Protein AF-A0A9D2YCW1-F1 (afdb_monomer)

Secondary structure (DSSP, 8-state):
------GGGGSS-----TT---------------SHHHHHHHHHHHHHHHHHHHHHHHHHHHHHHHHHHHHHHHHHHHHHHHHHH-SS--HHHHHHHHHHHHHHHHHHHTTHHHHHHHHHHHHHHHHHS---STHHHHHHHHHHHHHHHHHHHHHHHHHHHHHHHHHSS---GGGSSHHHHHHHHHHHHHHHHHHHHHHHHHHHHHHHHHHHHHHHHHHHHHHHHHHHHHHHHHHHS-TTSSSSS---------------------PPP----------------PPPHHHHHHHTT----------------------------PPP------

Foldseek 3Di:
DDDDDDPVPPPPDDDDDPPPPDDDDDDDDDDDDDDPVVVVVVVVVVVVVVVVVVVVVVVVVVVVLVVVLVVLVVQLVVLVVVCVPDPDVDPVSVVSNVVSVQVNCCSPVVNPVVVVVVVVVVVVVVVVPPDDDCVVVVVVVVVVVVVVVVVVVVVVVVVVVVVCVVVPPPDPPVPPDPVVVVVVVVVVVVVVVVVVVVVVVVVVVVVVVVVVVVVVVVVVVVVVVVVVVVVVCCVVVPPPPPPDDDDDDDDDDDDDDDDDDDDDDDDDDDDDDDDDDDDDDDDPDDDDPVVVCVVVVHDDDDPDPDDDDDDDDDDDDDDDDDDDDDDDDDDDDD

Mean predicted aligned error: 24.65 Å

InterPro domains:
  IPR052300 Adhesion and Centrosome-associated Protein [PTHR46507] (16-308)

Structure (mmCIF, N/CA/C/O backbone):
data_AF-A0A9D2YCW1-F1
#
_entry.id   AF-A0A9D2YCW1-F1
#
loop_
_atom_site.group_PDB
_atom_site.id
_atom_site.type_symbol
_atom_site.label_atom_id
_atom_site.label_alt_id
_atom_site.label_comp_id
_atom_site.label_asym_id
_atom_site.label_entity_id
_atom_site.label_seq_id
_atom_site.pdbx_PDB_ins_code
_atom_site.Cartn_x
_atom_site.Cartn_y
_atom_site.Cartn_z
_atom_site.occupancy
_atom_site.B_iso_or_equiv
_atom_site.auth_seq_id
_atom_site.auth_comp_id
_atom_site.auth_asym_id
_atom_site.auth_atom_id
_atom_site.pdbx_PDB_model_num
ATOM 1 N N . MET A 1 1 ? -23.673 32.165 1.938 1.00 40.03 1 MET A N 1
ATOM 2 C CA . MET A 1 1 ? -22.992 31.368 2.978 1.00 40.03 1 MET A CA 1
ATOM 3 C C . MET A 1 1 ? -22.337 30.199 2.281 1.00 40.03 1 MET A C 1
ATOM 5 O O . MET A 1 1 ? -23.025 29.311 1.798 1.00 40.03 1 MET A O 1
ATOM 9 N N . SER A 1 2 ? -21.029 30.303 2.094 1.00 36.25 2 SER A N 1
ATOM 10 C CA . SER A 1 2 ? -20.233 29.384 1.288 1.00 36.25 2 SER A CA 1
ATOM 11 C C . SER A 1 2 ? -19.734 28.270 2.199 1.00 36.25 2 SER A C 1
ATOM 13 O O . SER A 1 2 ? -18.905 28.524 3.067 1.00 36.25 2 SER A O 1
ATOM 15 N N . LEU A 1 3 ? -20.265 27.058 2.044 1.00 42.22 3 LEU A N 1
ATOM 16 C CA . LEU A 1 3 ? -19.761 25.889 2.757 1.00 42.22 3 LEU A CA 1
ATOM 17 C C . LEU A 1 3 ? -18.528 25.372 2.013 1.00 42.22 3 LEU A C 1
ATOM 19 O O . LEU A 1 3 ? -18.621 24.691 0.996 1.00 42.22 3 LEU A O 1
ATOM 23 N N . THR A 1 4 ? -17.362 25.768 2.507 1.00 44.47 4 THR A N 1
ATOM 24 C CA . THR A 1 4 ? -16.067 25.206 2.135 1.00 44.47 4 THR A CA 1
ATOM 25 C C . THR A 1 4 ? -15.977 23.772 2.644 1.00 44.47 4 THR A C 1
ATOM 27 O O . THR A 1 4 ? -15.892 23.542 3.849 1.00 44.47 4 THR A O 1
ATOM 30 N N . LEU A 1 5 ? -15.993 22.811 1.722 1.00 49.47 5 LEU A N 1
ATOM 31 C CA . LEU A 1 5 ? -15.617 21.425 1.991 1.00 49.47 5 LEU A CA 1
ATOM 32 C C . LEU A 1 5 ? -14.107 21.346 2.302 1.00 49.47 5 LEU A C 1
ATOM 34 O O . LEU A 1 5 ? -13.312 21.940 1.566 1.00 49.47 5 LEU A O 1
ATOM 38 N N . PRO A 1 6 ? -13.687 20.626 3.358 1.00 51.19 6 PRO A N 1
ATOM 39 C CA . PRO A 1 6 ? -12.277 20.393 3.643 1.00 51.19 6 PRO A CA 1
ATOM 40 C C . PRO A 1 6 ? -11.643 19.511 2.557 1.00 51.19 6 PRO A C 1
ATOM 42 O O . PRO A 1 6 ? -12.213 18.509 2.124 1.00 51.19 6 PRO A O 1
ATOM 45 N N . LYS A 1 7 ? -10.438 19.892 2.120 1.00 48.97 7 LYS A N 1
ATOM 46 C CA . LYS A 1 7 ? -9.665 19.266 1.028 1.00 48.97 7 LYS A CA 1
ATOM 47 C C . LYS A 1 7 ? -9.134 17.855 1.347 1.00 48.97 7 LYS A C 1
ATOM 49 O O . LYS A 1 7 ? -8.470 17.257 0.512 1.00 48.97 7 LYS A O 1
ATOM 54 N N . GLU A 1 8 ? -9.472 17.310 2.510 1.00 50.28 8 GLU A N 1
ATOM 55 C CA . GLU A 1 8 ? -9.027 16.000 3.002 1.00 50.28 8 GLU A CA 1
ATOM 56 C C . GLU A 1 8 ? -9.845 14.823 2.423 1.00 50.28 8 GLU A C 1
ATOM 58 O O . GLU A 1 8 ? -9.425 13.674 2.493 1.00 50.28 8 GLU A O 1
ATOM 63 N N . CYS A 1 9 ? -11.002 15.073 1.794 1.00 43.12 9 CYS A N 1
ATOM 64 C CA . CYS A 1 9 ? -11.880 13.995 1.305 1.00 43.12 9 CYS A CA 1
ATOM 65 C C . CYS A 1 9 ? -11.599 13.520 -0.136 1.00 43.12 9 CYS A C 1
ATOM 67 O O . CYS A 1 9 ? -12.294 12.633 -0.628 1.00 43.12 9 CYS A O 1
ATOM 69 N N . LEU A 1 10 ? -10.603 14.080 -0.833 1.00 45.41 10 LEU A N 1
ATOM 70 C CA . LEU A 1 10 ? -10.310 13.744 -2.238 1.00 45.41 10 LEU A CA 1
ATOM 71 C C . LEU A 1 10 ? -9.233 12.663 -2.437 1.00 45.41 10 LEU A C 1
ATOM 73 O O . LEU A 1 10 ? -8.876 12.378 -3.576 1.00 45.41 10 LEU A O 1
ATOM 77 N N . LEU A 1 11 ? -8.746 12.023 -1.369 1.00 49.00 11 LEU A N 1
ATOM 78 C CA . LEU A 1 11 ? -7.708 10.983 -1.464 1.00 49.00 11 LEU A CA 1
ATOM 79 C C . LEU A 1 11 ? -8.215 9.536 -1.363 1.00 49.00 11 LEU A C 1
ATOM 81 O O . LEU A 1 11 ? -7.408 8.615 -1.405 1.00 49.00 11 LEU A O 1
ATOM 85 N N . ILE A 1 12 ? -9.529 9.297 -1.280 1.00 50.66 12 ILE A N 1
ATOM 86 C CA . ILE A 1 12 ? -10.062 7.929 -1.086 1.00 50.66 12 ILE A CA 1
ATOM 87 C C . ILE A 1 12 ? -10.633 7.306 -2.376 1.00 50.66 12 ILE A C 1
ATOM 89 O O . ILE A 1 12 ? -10.974 6.129 -2.400 1.00 50.66 12 ILE A O 1
ATOM 93 N N . PHE A 1 13 ? -10.669 8.027 -3.500 1.00 49.28 13 PHE A N 1
ATOM 94 C CA . PHE A 1 13 ? -11.185 7.473 -4.757 1.00 49.28 13 PHE A CA 1
ATOM 95 C C . PHE A 1 13 ? -10.297 7.790 -5.960 1.00 49.28 13 PHE A C 1
ATOM 97 O O . PHE A 1 13 ? -10.642 8.625 -6.789 1.00 49.28 13 PHE A O 1
ATOM 104 N N . LEU A 1 14 ? -9.194 7.050 -6.108 1.00 47.59 14 LEU A N 1
ATOM 105 C CA . LEU A 1 14 ? -8.668 6.703 -7.431 1.00 47.59 14 LEU A CA 1
ATOM 106 C C . LEU A 1 14 ? -8.281 5.208 -7.470 1.00 47.59 14 LEU A C 1
ATOM 108 O O . LEU A 1 14 ? -7.588 4.733 -6.569 1.00 47.59 14 LEU A O 1
ATOM 112 N N . PRO A 1 15 ? -8.762 4.441 -8.469 1.00 51.53 15 PRO A N 1
ATOM 113 C CA . PRO A 1 15 ? -8.603 2.993 -8.535 1.00 51.53 15 PRO A CA 1
ATOM 114 C C . PRO A 1 15 ? -7.219 2.576 -9.052 1.00 51.53 15 PRO A C 1
ATOM 116 O O . PRO A 1 15 ? -6.708 3.102 -10.039 1.00 51.53 15 PRO A O 1
ATOM 119 N N . ALA A 1 16 ? -6.654 1.555 -8.411 1.00 46.25 16 ALA A N 1
ATOM 120 C CA . ALA A 1 16 ? -5.409 0.888 -8.778 1.00 46.25 16 ALA A CA 1
ATOM 121 C C . ALA A 1 16 ? -5.542 0.073 -10.084 1.00 46.25 16 ALA A C 1
ATOM 123 O O . ALA A 1 16 ? -5.725 -1.143 -10.040 1.00 46.25 16 ALA A O 1
ATOM 124 N N . ILE A 1 17 ? -5.463 0.725 -11.251 1.00 47.28 17 ILE A N 1
ATOM 125 C CA . ILE A 1 17 ? -5.530 0.046 -12.566 1.00 47.28 17 ILE A CA 1
ATOM 126 C C . ILE A 1 17 ? -4.268 0.193 -13.440 1.00 47.28 17 ILE A C 1
ATOM 128 O O . ILE A 1 17 ? -4.160 -0.451 -14.479 1.00 47.28 17 ILE A O 1
ATOM 132 N N . GLU A 1 18 ? -3.221 0.894 -13.011 1.00 45.06 18 GLU A N 1
ATOM 133 C CA . GLU A 1 18 ? -2.034 1.093 -13.871 1.00 45.06 18 GLU A CA 1
ATOM 134 C C . GLU A 1 18 ? -1.026 -0.080 -13.920 1.00 45.06 18 GLU A C 1
ATOM 136 O O . GLU A 1 18 ? 0.037 0.038 -14.525 1.00 45.06 18 GLU A O 1
ATOM 141 N N . VAL A 1 19 ? -1.346 -1.253 -13.362 1.00 47.84 19 VAL A N 1
ATOM 142 C CA . VAL A 1 19 ? -0.388 -2.380 -13.247 1.00 47.84 19 VAL A CA 1
ATOM 143 C C . VAL A 1 19 ? -0.361 -3.317 -14.476 1.00 47.84 19 VAL A C 1
ATOM 145 O O . VAL A 1 19 ? 0.494 -4.193 -14.565 1.00 47.84 19 VAL A O 1
ATOM 148 N N . LEU A 1 20 ? -1.227 -3.144 -15.483 1.00 44.56 20 LEU A N 1
ATOM 149 C CA . LEU A 1 20 ? -1.405 -4.158 -16.545 1.00 44.56 20 LEU A CA 1
ATOM 150 C C . LEU A 1 20 ? -0.665 -3.946 -17.883 1.00 44.56 20 LEU A C 1
ATOM 152 O O . LEU A 1 20 ? -0.913 -4.707 -18.814 1.00 44.56 20 LEU A O 1
ATOM 156 N N . ASN A 1 21 ? 0.283 -3.010 -18.013 1.00 41.81 21 ASN A N 1
ATOM 157 C CA . ASN A 1 21 ? 0.921 -2.731 -19.319 1.00 41.81 21 ASN A CA 1
ATOM 158 C C . ASN A 1 21 ? 2.389 -3.166 -19.498 1.00 41.81 21 ASN A C 1
ATOM 160 O O . ASN A 1 21 ? 3.070 -2.668 -20.392 1.00 41.81 21 ASN A O 1
ATOM 164 N N . LEU A 1 22 ? 2.888 -4.146 -18.740 1.00 41.69 22 LEU A N 1
ATOM 165 C CA . LEU A 1 22 ? 4.227 -4.708 -18.976 1.00 41.69 22 LEU A CA 1
ATOM 166 C C . LEU A 1 22 ? 4.155 -6.141 -19.524 1.00 41.69 22 LEU A C 1
ATOM 168 O O . LEU A 1 22 ? 4.239 -7.122 -18.792 1.00 41.69 22 LEU A O 1
ATOM 172 N N . LEU A 1 23 ? 4.043 -6.261 -20.848 1.00 41.84 23 LEU A N 1
ATOM 173 C CA . LEU A 1 23 ? 4.337 -7.497 -21.581 1.00 41.84 23 LEU A CA 1
ATOM 174 C C . LEU A 1 23 ? 5.856 -7.597 -21.842 1.00 41.84 23 LEU A C 1
ATOM 176 O O . LEU A 1 23 ? 6.412 -6.697 -22.475 1.00 41.84 23 LEU A O 1
ATOM 180 N N . PRO A 1 24 ? 6.555 -8.680 -21.437 1.00 49.56 24 PRO A N 1
ATOM 181 C CA . PRO A 1 24 ? 7.967 -8.864 -21.761 1.00 49.56 24 PRO A CA 1
ATOM 182 C C . PRO A 1 24 ? 8.138 -9.546 -23.128 1.00 49.56 24 PRO A C 1
ATOM 184 O O . PRO A 1 24 ? 7.883 -10.742 -23.296 1.00 49.56 24 PRO A O 1
ATOM 187 N N . GLY A 1 25 ? 8.649 -8.795 -24.103 1.00 41.34 25 GLY A N 1
ATOM 188 C CA . GLY A 1 25 ? 9.167 -9.324 -25.365 1.00 41.34 25 GLY A CA 1
ATOM 189 C C . GLY A 1 25 ? 10.464 -10.124 -25.169 1.00 41.34 25 GLY A C 1
ATOM 190 O O . GLY A 1 25 ? 11.555 -9.573 -25.092 1.00 41.34 25 GLY A O 1
ATOM 191 N N . ARG A 1 26 ? 10.334 -11.452 -25.103 1.00 42.72 26 ARG A N 1
ATOM 192 C CA . ARG A 1 26 ? 11.356 -12.491 -25.396 1.00 42.72 26 ARG A CA 1
ATOM 193 C C . ARG A 1 26 ? 11.897 -12.292 -26.838 1.00 42.72 26 ARG A C 1
ATOM 195 O O . ARG A 1 26 ? 11.084 -11.981 -27.694 1.00 42.72 26 ARG A O 1
ATOM 202 N N . ARG A 1 27 ? 13.143 -12.528 -27.296 1.00 46.78 27 ARG A N 1
ATOM 203 C CA . ARG A 1 27 ? 14.446 -13.161 -26.922 1.00 46.78 27 ARG A CA 1
ATOM 204 C C . ARG A 1 27 ? 15.523 -12.522 -27.861 1.00 46.78 27 ARG A C 1
ATOM 206 O O . ARG A 1 27 ? 15.120 -11.851 -28.798 1.00 46.78 27 ARG A O 1
ATOM 213 N N . ALA A 1 28 ? 16.852 -12.697 -27.816 1.00 43.06 28 ALA A N 1
ATOM 214 C CA . ALA A 1 28 ? 17.808 -13.733 -27.371 1.00 43.06 28 ALA A CA 1
ATOM 215 C C . ALA A 1 28 ? 19.232 -13.076 -27.384 1.00 43.06 28 ALA A C 1
ATOM 217 O O . ALA A 1 28 ? 19.369 -12.031 -28.000 1.00 43.06 28 ALA A O 1
ATOM 218 N N . LYS A 1 29 ? 20.357 -13.572 -26.843 1.00 45.91 29 LYS A N 1
ATOM 219 C CA . LYS A 1 29 ? 20.790 -14.890 -26.357 1.00 45.91 29 LYS A CA 1
ATOM 220 C C . LYS A 1 29 ? 22.138 -14.701 -25.621 1.00 45.91 29 LYS A C 1
ATOM 222 O O . LYS A 1 29 ? 23.043 -14.128 -26.209 1.00 45.91 29 LYS A O 1
ATOM 227 N N . GLY A 1 30 ? 22.282 -15.276 -24.422 1.00 43.00 30 GLY A N 1
ATOM 228 C CA . GLY A 1 30 ? 23.576 -15.776 -23.930 1.00 43.00 30 GLY A CA 1
ATOM 229 C C . GLY A 1 30 ? 24.261 -15.043 -22.773 1.00 43.00 30 GLY A C 1
ATOM 230 O O . GLY A 1 30 ? 25.321 -14.495 -22.995 1.00 43.00 30 GLY A O 1
ATOM 231 N N . GLU A 1 31 ? 23.708 -15.109 -21.555 1.00 40.75 31 GLU A N 1
ATOM 232 C CA . GLU A 1 31 ? 24.430 -15.418 -20.298 1.00 40.75 31 GLU A CA 1
ATOM 233 C C . GLU A 1 31 ? 23.417 -15.530 -19.137 1.00 40.75 31 GLU A C 1
ATOM 235 O O . GLU A 1 31 ? 22.367 -14.889 -19.139 1.00 40.75 31 GLU A O 1
ATOM 240 N N . ARG A 1 32 ? 23.646 -16.462 -18.201 1.00 50.62 32 ARG A N 1
ATOM 241 C CA . ARG A 1 32 ? 22.722 -16.790 -17.096 1.00 50.62 32 ARG A CA 1
ATOM 242 C C . ARG A 1 32 ? 22.824 -15.723 -15.997 1.00 50.62 32 ARG A C 1
ATOM 244 O O . ARG A 1 32 ? 23.917 -15.513 -15.487 1.00 50.62 32 ARG A O 1
ATOM 251 N N . PRO A 1 33 ? 21.683 -15.162 -15.555 1.00 50.84 33 PRO A N 1
ATOM 252 C CA . PRO A 1 33 ? 21.134 -15.579 -14.260 1.00 50.84 33 PRO A CA 1
ATOM 253 C C . PRO A 1 33 ? 19.594 -15.618 -14.297 1.00 50.84 33 PRO A C 1
ATOM 255 O O . PRO A 1 33 ? 18.925 -14.593 -14.277 1.00 50.84 33 PRO A O 1
ATOM 258 N N . SER A 1 34 ? 18.989 -16.807 -14.365 1.00 52.72 34 SER A N 1
ATOM 259 C CA . SER A 1 34 ? 17.541 -16.939 -14.625 1.00 52.72 34 SER A CA 1
ATOM 260 C C . SER A 1 34 ? 16.768 -17.765 -13.594 1.00 52.72 34 SER A C 1
ATOM 262 O O . SER A 1 34 ? 15.725 -18.331 -13.914 1.00 52.72 34 SER A O 1
ATOM 264 N N . ARG A 1 35 ? 17.241 -17.826 -12.340 1.00 52.72 35 ARG A N 1
ATOM 265 C CA . ARG A 1 35 ? 16.494 -18.484 -11.249 1.00 52.72 35 ARG A CA 1
ATOM 266 C C . ARG A 1 35 ? 15.865 -17.512 -10.244 1.00 52.72 35 ARG A C 1
ATOM 268 O O . ARG A 1 35 ? 14.727 -17.751 -9.867 1.00 52.72 35 ARG A O 1
ATOM 275 N N . SER A 1 36 ? 16.512 -16.401 -9.884 1.00 52.31 36 SER A N 1
ATOM 276 C CA . SER A 1 36 ? 15.995 -15.477 -8.853 1.00 52.31 36 SER A CA 1
ATOM 277 C C . SER A 1 36 ? 14.841 -14.585 -9.334 1.00 52.31 36 SER A C 1
ATOM 279 O O . SER A 1 36 ? 13.800 -14.558 -8.686 1.00 52.31 36 SER A O 1
ATOM 281 N N . LEU A 1 37 ? 14.945 -13.935 -10.504 1.00 52.28 37 LEU A N 1
ATOM 282 C CA . LEU A 1 37 ? 13.845 -13.109 -11.041 1.00 52.28 37 LEU A CA 1
ATOM 283 C C . LEU A 1 37 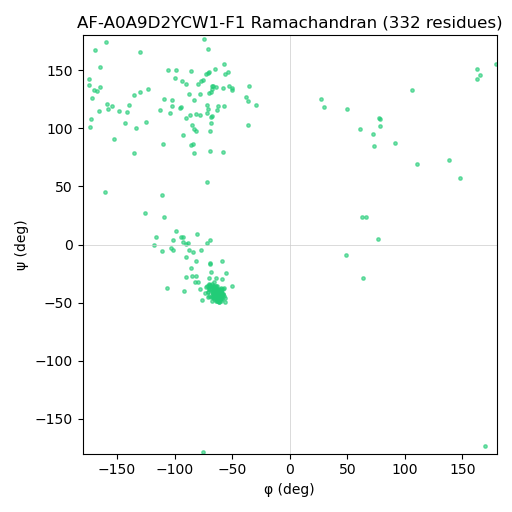? 12.590 -13.927 -11.377 1.00 52.28 37 LEU A C 1
ATOM 285 O O . LEU A 1 37 ? 11.474 -13.476 -11.144 1.00 52.28 37 LEU A O 1
ATOM 289 N N . SER A 1 38 ? 12.755 -15.151 -11.895 1.00 56.16 38 SER A N 1
ATOM 290 C CA . SER A 1 38 ? 11.611 -16.038 -12.139 1.00 56.16 38 SER A CA 1
ATOM 291 C C . SER A 1 38 ? 10.987 -16.543 -10.841 1.00 56.16 38 SER A C 1
ATOM 293 O O . SER A 1 38 ? 9.803 -16.861 -10.861 1.00 56.16 38 SER A O 1
ATOM 295 N N . HIS A 1 39 ? 11.757 -16.678 -9.760 1.00 58.75 39 HIS A N 1
ATOM 296 C CA . HIS A 1 39 ? 11.224 -17.091 -8.466 1.00 58.75 39 HIS A CA 1
ATOM 297 C C . HIS A 1 39 ? 10.378 -15.973 -7.854 1.00 58.75 39 HIS A C 1
ATOM 299 O O . HIS A 1 39 ? 9.250 -16.244 -7.466 1.00 58.75 39 HIS A O 1
ATOM 305 N N . A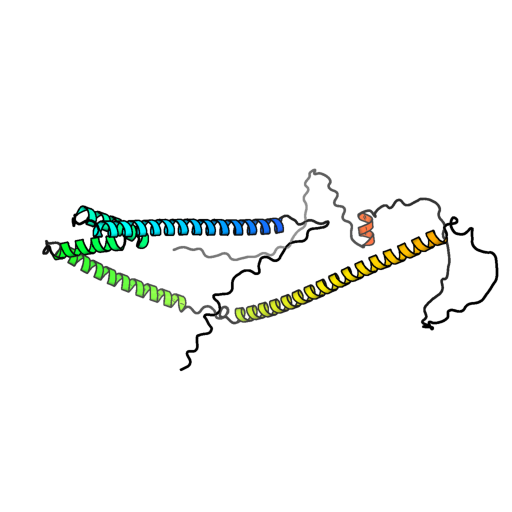SN A 1 40 ? 10.859 -14.724 -7.879 1.00 66.19 40 ASN A N 1
ATOM 306 C CA . ASN A 1 40 ? 10.090 -13.574 -7.390 1.00 66.19 40 ASN A CA 1
ATOM 307 C C . ASN A 1 40 ? 8.815 -13.335 -8.205 1.00 66.19 40 ASN A C 1
ATOM 309 O O . ASN A 1 40 ? 7.749 -13.250 -7.615 1.00 66.19 40 ASN A O 1
ATOM 313 N N . ALA A 1 41 ? 8.874 -13.363 -9.542 1.00 75.88 41 ALA A N 1
ATOM 314 C CA . ALA A 1 41 ? 7.668 -13.211 -10.363 1.00 75.88 41 ALA A CA 1
ATOM 315 C C . ALA A 1 41 ? 6.639 -14.332 -10.116 1.00 75.88 41 ALA A C 1
ATOM 317 O O . ALA A 1 41 ? 5.443 -14.076 -10.047 1.00 75.88 41 ALA A O 1
ATOM 318 N N . LYS A 1 42 ? 7.093 -15.581 -9.931 1.00 82.19 42 LYS A N 1
ATOM 319 C CA . LYS A 1 42 ? 6.209 -16.710 -9.589 1.00 82.19 42 LYS A CA 1
ATOM 320 C C . LYS A 1 42 ? 5.657 -16.614 -8.167 1.00 82.19 42 LYS A C 1
ATOM 322 O O . LYS A 1 42 ? 4.536 -17.050 -7.928 1.00 82.19 42 LYS A O 1
ATOM 327 N N . GLN A 1 43 ? 6.434 -16.074 -7.232 1.00 86.44 43 GLN A N 1
ATOM 328 C CA . GLN A 1 43 ? 6.028 -15.855 -5.846 1.00 86.44 43 GLN A CA 1
ATOM 329 C C . GLN A 1 43 ? 5.001 -14.719 -5.744 1.00 86.44 43 GLN A C 1
ATOM 331 O O . GLN A 1 43 ? 4.003 -14.869 -5.047 1.00 86.44 43 GLN A O 1
ATOM 336 N N . GLU A 1 44 ? 5.192 -13.634 -6.491 1.00 86.44 44 GLU A N 1
ATOM 337 C CA . GLU A 1 44 ? 4.226 -12.540 -6.637 1.00 86.44 44 GLU A CA 1
ATOM 338 C C . GLU A 1 44 ? 2.939 -13.021 -7.318 1.00 86.44 44 GLU A C 1
ATOM 340 O O . GLU A 1 44 ? 1.844 -12.770 -6.824 1.00 86.44 44 GLU A O 1
ATOM 345 N N . GLU A 1 45 ? 3.047 -13.791 -8.402 1.00 89.75 45 GLU A N 1
ATOM 346 C CA . GLU A 1 45 ? 1.899 -14.398 -9.085 1.00 89.75 45 GLU A CA 1
ATOM 347 C C . GLU A 1 45 ? 1.128 -15.361 -8.163 1.00 89.75 45 GLU A C 1
ATOM 349 O O . GLU A 1 45 ? -0.103 -15.373 -8.162 1.00 89.75 45 GLU A O 1
ATOM 354 N N . ALA A 1 46 ? 1.830 -16.146 -7.339 1.00 92.19 46 ALA A N 1
ATOM 355 C CA . ALA A 1 46 ? 1.213 -17.005 -6.330 1.00 92.19 46 ALA A CA 1
ATOM 356 C C . ALA A 1 46 ? 0.527 -16.195 -5.217 1.00 92.19 46 ALA A C 1
ATOM 358 O O . ALA A 1 46 ? -0.582 -16.541 -4.810 1.00 92.19 46 ALA A O 1
ATOM 359 N N . ALA A 1 47 ? 1.135 -15.095 -4.765 1.00 94.19 47 ALA A N 1
ATOM 360 C CA . ALA A 1 47 ? 0.534 -14.198 -3.782 1.00 94.19 47 ALA A CA 1
ATOM 361 C C . ALA A 1 47 ? -0.739 -13.527 -4.327 1.00 94.19 47 ALA A C 1
ATOM 363 O O . ALA A 1 47 ? -1.760 -13.495 -3.641 1.00 94.19 47 ALA A O 1
ATOM 364 N N . LEU A 1 48 ? -0.717 -13.059 -5.580 1.00 95.75 48 LEU A N 1
ATOM 365 C CA . LEU A 1 48 ? -1.891 -12.494 -6.252 1.00 95.75 48 LEU A CA 1
ATOM 366 C C . LEU A 1 48 ? -3.012 -13.529 -6.407 1.00 95.75 48 LEU A C 1
ATOM 368 O O . LEU A 1 48 ? -4.169 -13.210 -6.141 1.00 95.75 48 LEU A O 1
ATOM 372 N N . ARG A 1 49 ? -2.685 -14.776 -6.775 1.00 96.25 49 ARG A N 1
ATOM 373 C CA . ARG A 1 49 ? -3.666 -15.874 -6.833 1.00 96.25 49 ARG A CA 1
ATOM 374 C C . ARG A 1 49 ? -4.306 -16.150 -5.478 1.00 96.25 49 ARG A C 1
ATOM 376 O O . ARG A 1 49 ? -5.523 -16.266 -5.415 1.00 96.25 49 ARG A O 1
ATOM 383 N N . LEU A 1 50 ? -3.513 -16.203 -4.409 1.00 96.62 50 LEU A N 1
ATOM 384 C CA . LEU A 1 50 ? -4.022 -16.419 -3.054 1.00 96.62 50 LEU A CA 1
ATOM 385 C C . LEU A 1 50 ? -4.929 -15.265 -2.606 1.00 96.62 50 LEU A C 1
ATOM 387 O O . LEU A 1 50 ? -5.982 -15.495 -2.014 1.00 96.62 50 LEU A O 1
ATOM 391 N N . MET A 1 51 ? -4.561 -14.018 -2.920 1.00 96.19 51 MET A N 1
ATOM 392 C CA . MET A 1 51 ? -5.427 -12.868 -2.650 1.00 96.19 51 MET A CA 1
ATOM 393 C C . MET A 1 51 ? -6.740 -12.945 -3.432 1.00 96.19 51 MET A C 1
ATOM 395 O O . MET A 1 51 ? -7.792 -12.687 -2.852 1.00 96.19 51 MET A O 1
ATOM 399 N N . LEU A 1 52 ? -6.703 -13.320 -4.714 1.00 96.94 52 LEU A N 1
ATOM 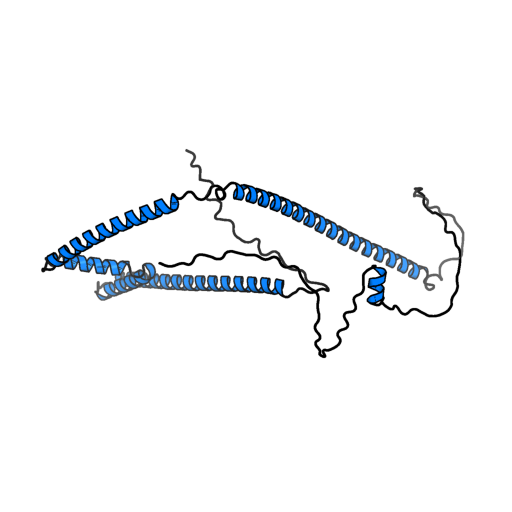400 C CA . LEU A 1 52 ? -7.911 -13.516 -5.520 1.00 96.94 52 LEU A CA 1
ATOM 401 C C . LEU A 1 52 ? -8.788 -14.631 -4.952 1.00 96.94 52 LEU A C 1
ATOM 403 O O . LEU A 1 52 ? -9.977 -14.411 -4.760 1.00 96.94 52 LEU A O 1
ATOM 407 N N . GLU A 1 53 ? -8.213 -15.781 -4.603 1.00 97.31 53 GLU A N 1
ATOM 408 C CA . GLU A 1 53 ? -8.948 -16.898 -4.005 1.00 97.31 53 GLU A CA 1
ATOM 409 C C . GLU A 1 53 ? -9.628 -16.489 -2.692 1.00 97.31 53 GLU A C 1
ATOM 411 O O . GLU A 1 53 ? -10.814 -16.761 -2.496 1.00 97.31 53 GLU A O 1
ATOM 416 N N . ARG A 1 54 ? -8.921 -15.746 -1.829 1.00 97.19 54 ARG A N 1
ATOM 417 C CA . ARG A 1 54 ? -9.496 -15.177 -0.605 1.00 97.19 54 ARG A CA 1
ATOM 418 C C . ARG A 1 54 ? -10.648 -14.220 -0.909 1.00 97.19 54 ARG A C 1
ATOM 420 O O . ARG A 1 54 ? -11.703 -14.334 -0.291 1.00 97.19 54 ARG A O 1
ATOM 427 N N . ARG A 1 55 ? -10.476 -13.297 -1.861 1.00 96.25 55 ARG A N 1
ATOM 428 C CA . ARG A 1 55 ? -11.535 -12.354 -2.261 1.00 96.25 55 ARG A CA 1
ATOM 429 C C . ARG A 1 55 ? -12.742 -13.070 -2.853 1.00 96.25 55 ARG A C 1
ATOM 431 O O . ARG A 1 55 ? -13.874 -12.718 -2.541 1.00 96.25 55 ARG A O 1
ATOM 438 N N . GLU A 1 56 ? -12.526 -14.091 -3.672 1.00 96.38 56 GLU A N 1
ATOM 439 C CA . GLU A 1 56 ? -13.607 -14.909 -4.208 1.00 96.38 56 GLU A CA 1
ATOM 440 C C . GLU A 1 56 ? -14.325 -15.704 -3.109 1.00 96.38 56 GLU A C 1
ATOM 442 O O . GLU A 1 56 ? -15.547 -15.828 -3.153 1.00 96.38 56 GLU A O 1
ATOM 447 N N . ALA A 1 57 ? -13.605 -16.235 -2.115 1.00 96.62 57 ALA A N 1
ATOM 448 C CA . ALA A 1 57 ? -14.210 -16.895 -0.960 1.00 96.62 57 ALA A CA 1
ATOM 449 C C . ALA A 1 57 ? -15.065 -15.916 -0.136 1.00 96.62 57 ALA A C 1
ATOM 451 O O . ALA A 1 57 ? -16.219 -16.221 0.158 1.00 96.62 57 ALA A O 1
ATOM 452 N N . GLU A 1 58 ? -14.550 -14.713 0.142 1.00 96.81 58 GLU A N 1
ATOM 453 C CA . GLU A 1 58 ? -15.294 -13.628 0.801 1.00 96.81 58 GLU A CA 1
ATOM 454 C C . GLU A 1 58 ? -16.576 -13.275 0.021 1.00 96.81 58 GLU A C 1
ATOM 456 O O . GLU A 1 58 ? -17.655 -13.168 0.607 1.00 96.81 58 GLU A O 1
ATOM 461 N N . LEU A 1 59 ? -16.495 -13.170 -1.312 1.00 97.00 59 LEU A N 1
ATOM 462 C CA . LEU A 1 59 ? -17.657 -12.918 -2.171 1.00 97.00 59 LEU A CA 1
ATOM 463 C C . LEU A 1 59 ? -18.678 -14.063 -2.139 1.00 97.00 59 LEU A C 1
ATOM 465 O O . LEU A 1 59 ? -19.883 -13.801 -2.139 1.00 97.00 59 LEU A O 1
ATOM 469 N N . ARG A 1 60 ? -18.231 -15.325 -2.096 1.00 97.00 60 ARG A N 1
ATOM 470 C CA . ARG A 1 60 ? -19.128 -16.487 -1.980 1.00 97.00 60 ARG A CA 1
ATOM 471 C C . ARG A 1 60 ? -19.861 -16.489 -0.642 1.00 97.00 60 ARG A C 1
ATOM 473 O O . ARG A 1 60 ? -21.072 -16.693 -0.634 1.00 97.00 60 ARG A O 1
ATOM 480 N N . GLU A 1 61 ? -19.173 -16.223 0.464 1.00 95.38 61 GLU A N 1
ATOM 481 C CA . GLU A 1 61 ? -19.805 -16.128 1.787 1.00 95.38 61 GLU A CA 1
ATOM 482 C C . GLU A 1 61 ? -20.796 -14.958 1.862 1.00 95.38 61 GLU A C 1
ATOM 484 O O . GLU A 1 61 ? -21.938 -15.138 2.286 1.00 95.38 61 GLU A O 1
ATOM 489 N N . ALA A 1 62 ? -20.429 -13.785 1.337 1.00 95.19 62 ALA A N 1
ATOM 490 C CA . ALA A 1 62 ? -21.343 -12.647 1.243 1.00 95.19 62 ALA A CA 1
ATOM 491 C C . ALA A 1 62 ? -22.587 -12.972 0.395 1.00 95.19 62 ALA A C 1
ATOM 493 O O . ALA A 1 62 ? -23.708 -12.597 0.747 1.00 95.19 62 ALA A O 1
ATOM 494 N N . MET A 1 63 ? -22.416 -13.707 -0.707 1.00 96.62 63 MET A N 1
ATOM 495 C CA . MET A 1 63 ? -23.528 -14.146 -1.549 1.00 96.62 63 MET A CA 1
ATOM 496 C C . MET A 1 63 ? -24.440 -15.143 -0.825 1.00 96.62 63 MET A C 1
ATOM 498 O O . MET A 1 63 ? -25.661 -15.016 -0.938 1.00 96.62 63 MET A O 1
ATOM 502 N N . LYS A 1 64 ? -23.881 -16.083 -0.049 1.00 95.38 64 LYS A N 1
ATOM 503 C CA . LYS A 1 64 ? -24.657 -17.009 0.793 1.00 95.38 64 LYS A CA 1
ATOM 504 C C . LYS A 1 64 ? -25.477 -16.253 1.834 1.00 95.38 64 LYS A C 1
ATOM 506 O O . LYS A 1 64 ? -26.681 -16.472 1.905 1.00 95.38 64 LYS A O 1
ATOM 511 N N . LEU A 1 65 ? -24.854 -15.327 2.567 1.00 93.12 65 LEU A N 1
ATOM 512 C CA . LEU A 1 65 ? -25.523 -14.502 3.580 1.00 93.12 65 LEU A CA 1
ATOM 513 C C . LEU A 1 65 ? -26.647 -13.653 2.980 1.00 93.12 65 LEU A C 1
ATOM 515 O O . LEU A 1 65 ? -27.728 -13.547 3.559 1.00 93.12 65 LEU A O 1
ATOM 519 N N . ARG A 1 66 ? -26.414 -13.062 1.803 1.00 93.00 66 ARG A N 1
ATOM 520 C CA . ARG A 1 66 ? -27.432 -12.290 1.083 1.00 93.00 66 ARG A CA 1
ATOM 521 C C . ARG A 1 66 ? -28.585 -13.178 0.627 1.00 93.00 66 ARG A C 1
ATOM 523 O O . ARG A 1 66 ? -29.740 -12.774 0.748 1.00 93.00 66 ARG A O 1
ATOM 530 N N . HIS A 1 67 ? -28.290 -14.364 0.097 1.00 96.38 67 HIS A N 1
ATOM 531 C CA . HIS A 1 67 ? -29.318 -15.305 -0.330 1.00 96.38 67 HIS A CA 1
ATOM 532 C C . HIS A 1 67 ? -30.157 -15.787 0.856 1.00 96.38 67 HIS A C 1
ATOM 534 O O . HIS A 1 67 ? -31.377 -15.682 0.798 1.00 96.38 67 HIS A O 1
ATOM 540 N N . SER A 1 68 ? -29.528 -16.221 1.951 1.00 94.06 68 SER A N 1
ATOM 541 C CA . SER A 1 68 ? -30.241 -16.672 3.148 1.00 94.06 68 SER A CA 1
ATOM 542 C C . SER A 1 68 ? -31.100 -15.562 3.757 1.00 94.06 68 SER A C 1
ATOM 544 O O . SER A 1 68 ? -32.265 -15.802 4.055 1.00 94.06 68 SER A O 1
ATOM 546 N N . PHE A 1 69 ? -30.585 -14.330 3.854 1.00 94.50 69 PHE A N 1
ATOM 547 C CA . PHE A 1 69 ? -31.364 -13.175 4.312 1.00 94.50 69 PHE A CA 1
ATOM 548 C C . PHE A 1 69 ? -32.575 -12.905 3.410 1.00 94.50 69 PHE A C 1
ATOM 550 O O . PHE A 1 69 ? -33.683 -12.695 3.897 1.00 94.50 69 PHE A O 1
ATOM 557 N N . THR A 1 70 ? -32.384 -12.966 2.090 1.00 94.75 70 THR A N 1
ATOM 558 C CA . THR A 1 70 ? -33.469 -12.778 1.116 1.00 94.75 70 THR A CA 1
ATOM 559 C C . THR A 1 70 ? -34.540 -13.862 1.268 1.00 94.75 70 THR A C 1
ATOM 561 O O . THR A 1 70 ? -35.728 -13.549 1.279 1.00 94.75 70 THR A O 1
ATOM 564 N N . THR A 1 71 ? -34.140 -15.122 1.452 1.00 94.94 71 THR A N 1
ATOM 565 C CA . THR A 1 71 ? -35.058 -16.244 1.693 1.00 94.94 71 THR A CA 1
ATOM 566 C C . THR A 1 71 ? -35.846 -16.065 2.990 1.00 94.94 71 THR A C 1
ATOM 568 O O . THR A 1 71 ? -37.060 -16.252 2.983 1.00 94.94 71 THR A O 1
ATOM 571 N N . LEU A 1 72 ? -35.196 -15.639 4.078 1.00 94.56 72 LEU A N 1
ATOM 572 C CA . LEU A 1 72 ? -35.866 -15.365 5.355 1.00 94.56 72 LEU A CA 1
ATOM 573 C C . LEU A 1 72 ? -36.865 -14.207 5.245 1.00 94.56 72 LEU A C 1
ATOM 575 O O . LEU A 1 72 ? -37.969 -14.307 5.770 1.00 94.56 72 LEU A O 1
ATOM 579 N N . LEU A 1 73 ? -36.527 -13.135 4.521 1.00 94.12 73 LEU A N 1
ATOM 580 C CA . LEU A 1 73 ? -37.465 -12.038 4.261 1.00 94.12 73 LEU A CA 1
ATOM 581 C C . LEU A 1 73 ? -38.672 -12.483 3.428 1.00 94.12 73 LEU A C 1
ATOM 583 O O . LEU A 1 73 ? -39.789 -12.036 3.687 1.00 94.12 73 LEU A O 1
ATOM 587 N N . HIS A 1 74 ? -38.465 -13.348 2.431 1.00 94.56 74 HIS A N 1
ATOM 588 C CA . HIS A 1 74 ? -39.566 -13.913 1.652 1.00 94.56 74 HIS A CA 1
ATOM 589 C C . HIS A 1 74 ? -40.452 -14.834 2.492 1.00 94.56 74 HIS A C 1
ATOM 591 O O . HIS A 1 74 ? -41.671 -14.740 2.377 1.00 94.56 74 HIS A O 1
ATOM 597 N N . ALA A 1 75 ? -39.862 -15.669 3.351 1.00 92.19 75 ALA A N 1
ATOM 598 C CA . ALA A 1 75 ? -40.605 -16.510 4.285 1.00 92.19 75 ALA A CA 1
ATOM 599 C C . ALA A 1 75 ? -41.438 -15.658 5.254 1.00 92.19 75 ALA A C 1
ATOM 601 O O . ALA A 1 75 ? -42.648 -15.840 5.329 1.00 92.19 75 ALA A O 1
ATOM 602 N N . LEU A 1 76 ? -40.828 -14.647 5.887 1.00 91.56 76 LEU A N 1
ATOM 603 C CA . LEU A 1 76 ? -41.523 -13.736 6.799 1.00 91.56 76 LEU A CA 1
ATOM 604 C C . LEU A 1 76 ? -42.679 -13.005 6.105 1.00 91.56 76 LEU A C 1
ATOM 606 O O . LEU A 1 76 ? -43.768 -12.906 6.661 1.00 91.56 76 LEU A O 1
ATOM 610 N N . ARG A 1 77 ? -42.464 -12.513 4.878 1.00 92.25 77 ARG A N 1
ATOM 611 C CA . ARG A 1 77 ? -43.527 -11.896 4.072 1.00 92.25 77 ARG A CA 1
ATOM 612 C C . ARG A 1 77 ? -44.676 -12.875 3.823 1.00 92.25 77 ARG A C 1
ATOM 614 O O . ARG A 1 77 ? -45.825 -12.493 4.007 1.00 92.25 77 ARG A O 1
ATOM 621 N N . GLY A 1 78 ? -44.367 -14.109 3.426 1.00 89.62 78 GLY A N 1
ATOM 622 C CA . GLY A 1 78 ? -45.373 -15.144 3.190 1.00 89.62 78 GLY A CA 1
ATOM 623 C C . GLY A 1 78 ? -46.164 -15.489 4.453 1.00 89.62 78 GLY A C 1
ATOM 624 O O . GLY A 1 78 ? -47.385 -15.593 4.394 1.00 89.62 78 GLY A O 1
ATOM 625 N N . ASP A 1 79 ? -45.496 -15.583 5.603 1.00 88.31 79 ASP A N 1
ATOM 626 C CA . ASP A 1 79 ? -46.147 -15.834 6.892 1.00 88.31 79 ASP A CA 1
ATOM 627 C C . ASP A 1 79 ? -47.043 -14.661 7.320 1.00 88.31 79 ASP A C 1
ATOM 629 O O . ASP A 1 79 ? -48.125 -14.877 7.865 1.00 88.31 79 ASP A O 1
ATOM 633 N N . MET A 1 80 ? -46.638 -13.415 7.039 1.00 87.44 80 MET A N 1
ATOM 634 C CA . MET A 1 80 ? -47.472 -12.227 7.263 1.00 87.44 80 MET A CA 1
ATOM 635 C C . MET A 1 80 ? -48.718 -12.223 6.371 1.00 87.44 80 MET A C 1
ATOM 637 O O . MET A 1 80 ? -49.806 -11.922 6.853 1.00 87.44 80 MET A O 1
ATOM 641 N N . GLU A 1 81 ? -48.568 -12.549 5.086 1.00 87.06 81 GLU A N 1
ATOM 642 C CA . GLU A 1 81 ? -49.676 -12.619 4.125 1.00 87.06 81 GLU A CA 1
ATOM 643 C C . GLU A 1 81 ? -50.664 -13.734 4.512 1.00 87.06 81 GLU A C 1
ATOM 645 O O . GLU A 1 81 ? -51.863 -13.484 4.604 1.00 87.06 81 GLU A O 1
ATOM 650 N N . GLN A 1 82 ? -50.168 -14.919 4.883 1.00 83.94 82 GLN A N 1
ATOM 651 C CA . GLN A 1 82 ? -51.001 -16.023 5.378 1.00 83.94 82 GLN A CA 1
ATOM 652 C C . GLN A 1 82 ? -51.709 -15.694 6.698 1.00 83.94 82 GLN A C 1
ATOM 654 O O . GLN A 1 82 ? -52.867 -16.067 6.878 1.00 83.94 82 GLN A O 1
ATOM 659 N N . PHE A 1 83 ? -51.040 -14.989 7.616 1.00 82.06 83 PHE A N 1
ATOM 660 C CA . PHE A 1 83 ? -51.643 -14.540 8.874 1.00 82.06 83 PHE A CA 1
ATOM 661 C C . PHE A 1 83 ? -52.760 -13.508 8.653 1.00 82.06 83 PHE A C 1
ATOM 663 O O . PHE A 1 83 ? -53.715 -13.472 9.424 1.00 82.06 83 PHE A O 1
ATOM 670 N N . LEU A 1 84 ? -52.656 -12.674 7.611 1.00 80.62 84 LEU A N 1
ATOM 671 C CA . LEU A 1 84 ? -53.680 -11.688 7.250 1.00 80.62 84 LEU A CA 1
ATOM 672 C C . LEU A 1 84 ? -54.858 -12.302 6.477 1.00 80.62 84 LEU A C 1
ATOM 674 O O . LEU A 1 84 ? -55.982 -11.822 6.612 1.00 80.62 84 LEU A O 1
ATOM 678 N N . GLU A 1 85 ? -54.617 -13.338 5.671 1.00 77.50 85 GLU A N 1
ATOM 679 C CA . GLU A 1 85 ? -55.657 -14.038 4.905 1.00 77.50 85 GLU A CA 1
ATOM 680 C C . GLU A 1 85 ? -56.433 -15.067 5.740 1.00 77.50 85 GLU A C 1
ATOM 682 O O . GLU A 1 85 ? -57.604 -15.337 5.454 1.00 77.50 85 GLU A O 1
ATOM 687 N N . S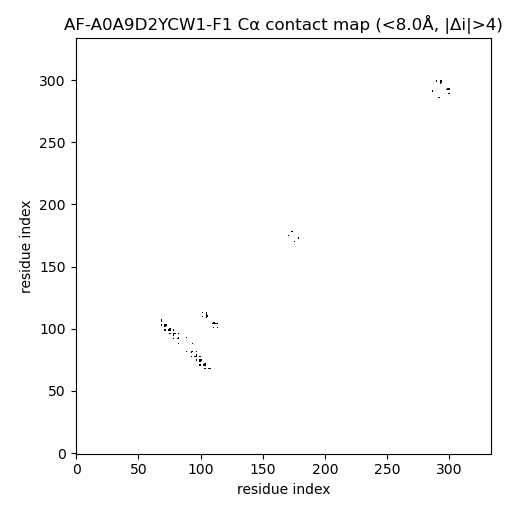ER A 1 86 ? -55.829 -15.634 6.793 1.00 70.31 86 SER A N 1
ATOM 688 C CA . SER A 1 86 ? -56.543 -16.558 7.673 1.00 70.31 86 SER A CA 1
ATOM 689 C C . SER A 1 86 ? -57.574 -15.807 8.519 1.00 70.31 86 SER A C 1
ATOM 691 O O . SER A 1 86 ? -57.230 -14.978 9.356 1.00 70.31 86 SER A O 1
ATOM 693 N N . THR A 1 87 ? -58.855 -16.125 8.329 1.00 61.50 87 THR A N 1
ATOM 694 C CA . THR A 1 87 ? -59.971 -15.520 9.081 1.00 61.50 87 THR A CA 1
ATOM 695 C C . THR A 1 87 ? -59.991 -15.946 10.557 1.00 61.50 87 THR A C 1
ATOM 697 O O . THR A 1 87 ? -60.629 -15.287 11.376 1.00 61.50 87 THR A O 1
ATOM 700 N N . ASP A 1 88 ? -59.265 -17.013 10.905 1.00 58.19 88 ASP A N 1
ATOM 701 C CA . ASP A 1 88 ? -59.027 -17.443 12.281 1.00 58.19 88 ASP A CA 1
ATOM 702 C C . ASP A 1 88 ? -57.708 -16.858 12.796 1.00 58.19 88 ASP A C 1
ATOM 704 O O . ASP A 1 88 ? -56.629 -17.164 12.289 1.00 58.19 88 ASP A O 1
ATOM 708 N N . MET A 1 89 ? -57.795 -16.041 13.848 1.00 62.91 89 MET A N 1
ATOM 709 C CA . MET A 1 89 ? -56.662 -15.486 14.603 1.00 62.91 89 MET A CA 1
ATOM 710 C C . MET A 1 89 ? -55.980 -16.573 15.448 1.00 62.91 89 MET A C 1
ATOM 712 O O . MET A 1 89 ? -55.866 -16.459 16.671 1.00 62.91 89 MET A O 1
ATOM 716 N N . ASP A 1 90 ? -55.580 -17.670 14.816 1.00 65.94 90 ASP A N 1
ATOM 717 C CA . ASP A 1 90 ? -55.157 -18.862 15.526 1.00 65.94 90 ASP A CA 1
ATOM 718 C C . ASP A 1 90 ? -53.753 -18.679 16.129 1.00 65.94 90 ASP A C 1
ATOM 720 O O . ASP A 1 90 ? -52.842 -18.101 15.517 1.00 65.94 90 ASP A O 1
ATOM 724 N N . LEU A 1 91 ? -53.542 -19.217 17.338 1.00 69.81 91 LEU A N 1
ATOM 725 C CA . LEU A 1 91 ? -52.250 -19.183 18.049 1.00 69.81 91 LEU A CA 1
ATOM 726 C C . LEU A 1 91 ? -51.114 -19.777 17.192 1.00 69.81 91 LEU A C 1
ATOM 728 O O . LEU A 1 91 ? -49.944 -19.425 17.363 1.00 69.81 91 LEU A O 1
ATOM 732 N N . SER A 1 92 ? -51.474 -20.653 16.249 1.00 74.81 92 SER A N 1
ATOM 733 C CA . SER A 1 92 ? -50.591 -21.263 15.256 1.00 74.81 92 SER A CA 1
ATOM 734 C C . SER A 1 92 ? -49.969 -20.250 14.284 1.00 74.81 92 SER A C 1
ATOM 736 O O . SER A 1 92 ? -48.767 -20.318 14.025 1.00 74.81 92 SER A O 1
ATOM 738 N N . GLY A 1 93 ? -50.745 -19.291 13.766 1.00 75.31 93 GLY A N 1
ATOM 739 C CA . GLY A 1 93 ? -50.241 -18.270 12.837 1.00 75.31 93 GLY A CA 1
ATOM 740 C C . GLY A 1 93 ? -49.323 -17.268 13.539 1.00 75.31 93 GLY A C 1
ATOM 741 O O . GLY A 1 93 ? -48.240 -16.945 13.053 1.00 75.31 93 GLY A O 1
ATOM 742 N N . ARG A 1 94 ? -49.699 -16.867 14.761 1.00 79.00 94 ARG A N 1
ATOM 743 C CA . ARG A 1 94 ? -48.876 -16.001 15.619 1.00 79.00 94 ARG A CA 1
ATOM 744 C C . ARG A 1 94 ? -47.534 -16.647 15.966 1.00 79.00 94 ARG A C 1
ATOM 746 O O . ARG A 1 94 ? -46.518 -15.957 15.999 1.00 79.00 94 ARG A O 1
ATOM 753 N N . ARG A 1 95 ? -47.527 -17.959 16.225 1.00 82.62 95 ARG A N 1
ATOM 754 C CA . ARG A 1 95 ? -46.306 -18.714 16.521 1.00 82.62 95 ARG A CA 1
ATOM 755 C C . ARG A 1 95 ? -45.373 -18.772 15.309 1.00 82.62 95 ARG A C 1
ATOM 757 O O . ARG A 1 95 ? -44.202 -18.458 15.474 1.00 82.62 95 ARG A O 1
ATOM 764 N N . ARG A 1 96 ? -45.894 -19.077 14.115 1.00 84.06 96 ARG A N 1
ATOM 765 C CA . ARG A 1 96 ? -45.105 -19.125 12.869 1.00 84.06 96 ARG A CA 1
ATOM 766 C C . ARG A 1 96 ? -44.453 -17.788 12.531 1.00 84.06 96 ARG A C 1
ATOM 768 O O . ARG A 1 96 ? -43.254 -17.738 12.286 1.00 84.06 96 ARG A O 1
ATOM 775 N N . LEU A 1 97 ? -45.209 -16.695 12.633 1.00 84.75 97 LEU A N 1
ATOM 776 C CA . LEU A 1 97 ? -44.669 -15.353 12.416 1.00 84.75 97 LEU A CA 1
ATOM 777 C C . LEU A 1 97 ? -43.544 -15.021 13.409 1.00 84.75 97 LEU A C 1
ATOM 779 O O . LEU A 1 97 ? -42.524 -14.451 13.032 1.00 84.75 97 LEU A O 1
ATOM 783 N N . ASN A 1 98 ? -43.717 -15.403 14.676 1.00 86.00 98 ASN A N 1
ATOM 784 C CA . ASN A 1 98 ? -42.714 -15.180 15.713 1.00 86.00 98 ASN A CA 1
ATOM 785 C C . ASN A 1 98 ? -41.463 -16.055 15.493 1.00 86.00 98 ASN A C 1
ATOM 787 O O . ASN A 1 98 ? -40.352 -15.592 15.720 1.00 86.00 98 ASN A O 1
ATOM 791 N N . GLU A 1 99 ? -41.622 -17.287 15.002 1.00 88.44 99 GLU A N 1
ATOM 792 C CA . GLU A 1 99 ? -40.514 -18.169 14.607 1.00 88.44 99 GLU A CA 1
ATOM 793 C C . GLU A 1 99 ? -39.725 -17.579 13.423 1.00 88.44 99 GLU A C 1
ATOM 795 O O . GLU A 1 99 ? -38.498 -17.472 13.489 1.00 88.44 99 GLU A O 1
ATOM 800 N N . ALA A 1 100 ? -40.405 -17.089 12.383 1.00 87.75 100 ALA A N 1
ATOM 801 C CA . ALA A 1 100 ? -39.759 -16.413 11.256 1.00 87.75 100 ALA A CA 1
ATOM 802 C C . ALA A 1 100 ? -39.052 -15.109 11.675 1.00 87.75 100 ALA A C 1
ATOM 804 O O . ALA A 1 100 ? -37.935 -14.834 11.230 1.00 87.75 100 ALA A O 1
ATOM 805 N N . GLU A 1 101 ? -39.653 -14.329 12.580 1.00 88.12 101 GLU A N 1
ATOM 806 C CA . GLU A 1 101 ? -39.029 -13.141 13.176 1.00 88.12 101 GLU A CA 1
ATOM 807 C C . GLU A 1 101 ? -37.774 -13.512 13.980 1.00 88.12 101 GLU A C 1
ATOM 809 O O . GLU A 1 101 ? -36.748 -12.835 13.876 1.00 88.12 101 GLU A O 1
ATOM 814 N N . THR A 1 102 ? -37.819 -14.601 14.758 1.00 87.94 102 THR A N 1
ATOM 815 C CA . THR A 1 102 ? -36.654 -15.076 15.517 1.00 87.94 102 THR A CA 1
ATOM 816 C C . THR A 1 102 ? -35.524 -15.521 14.596 1.00 87.94 102 THR A C 1
ATOM 818 O O . THR A 1 102 ? -34.403 -15.054 14.781 1.00 87.94 102 THR A O 1
ATOM 821 N N . ALA A 1 103 ? -35.814 -16.305 13.554 1.00 90.44 103 ALA A N 1
ATOM 822 C CA . ALA A 1 103 ? -34.818 -16.751 12.581 1.00 90.44 103 ALA A CA 1
ATOM 823 C C . ALA A 1 103 ? -34.179 -15.571 11.824 1.00 90.44 103 ALA A C 1
ATOM 825 O O . ALA A 1 103 ? -32.966 -15.540 11.605 1.00 90.44 103 ALA A O 1
ATOM 826 N N . LEU A 1 104 ? -34.970 -14.550 11.473 1.00 89.81 104 LEU A N 1
ATOM 827 C CA . LEU A 1 104 ? -34.452 -13.320 10.873 1.00 89.81 104 LEU A CA 1
ATOM 828 C C . LEU A 1 104 ? -33.577 -12.530 11.861 1.00 89.81 104 LEU A C 1
ATOM 830 O O . LEU A 1 104 ? -32.510 -12.038 11.492 1.00 89.81 104 LEU A O 1
ATOM 834 N N . GLY A 1 105 ? -34.008 -12.421 13.119 1.00 88.06 105 GLY A N 1
ATOM 835 C CA . GLY A 1 105 ? -33.264 -11.748 14.183 1.00 88.06 105 GLY A CA 1
ATOM 836 C C . GLY A 1 105 ? -31.935 -12.433 14.510 1.00 88.06 105 GLY A C 1
ATOM 837 O O . GLY A 1 105 ? -30.931 -11.749 14.724 1.00 88.06 105 GLY A O 1
ATOM 838 N N . GLU A 1 106 ? -31.896 -13.763 14.494 1.00 90.56 106 GLU A N 1
ATOM 839 C CA . GLU A 1 106 ? -30.670 -14.555 14.616 1.00 90.56 106 GLU A CA 1
ATOM 840 C C . GLU A 1 106 ? -29.706 -14.262 13.467 1.00 90.56 106 GLU A C 1
ATOM 842 O O . GLU A 1 106 ? -28.534 -13.977 13.707 1.00 90.56 106 GLU A O 1
ATOM 847 N N . HIS A 1 107 ? -30.208 -14.227 12.232 1.00 89.50 107 HIS A N 1
ATOM 848 C CA . HIS A 1 107 ? -29.377 -14.000 11.051 1.00 89.50 107 HIS A CA 1
ATOM 849 C C . HIS A 1 107 ? -28.833 -12.564 10.939 1.00 89.50 107 HIS A C 1
ATOM 851 O O . HIS A 1 107 ? -27.716 -12.367 10.469 1.00 89.50 107 HIS A O 1
ATOM 857 N N . VAL A 1 108 ? -29.600 -11.548 11.361 1.00 88.06 108 VAL A N 1
ATOM 858 C CA . VAL A 1 108 ? -29.221 -10.122 11.229 1.00 88.06 108 VAL A CA 1
ATOM 859 C C . VAL A 1 108 ? -28.476 -9.591 12.451 1.00 88.06 108 VAL A C 1
ATOM 861 O O . VAL A 1 108 ? -27.547 -8.798 12.315 1.00 88.06 108 VAL A O 1
ATOM 864 N N . THR A 1 109 ? -28.903 -9.988 13.650 1.00 89.44 109 THR A N 1
ATOM 865 C CA . THR A 1 109 ? -28.395 -9.429 14.915 1.00 89.44 109 THR A CA 1
ATOM 866 C C . THR A 1 109 ? -27.661 -10.454 15.769 1.00 89.44 109 THR A C 1
ATOM 868 O O . THR A 1 109 ? -27.326 -10.157 16.912 1.00 89.44 109 THR A O 1
ATOM 871 N N . GLY A 1 110 ? -27.436 -11.672 15.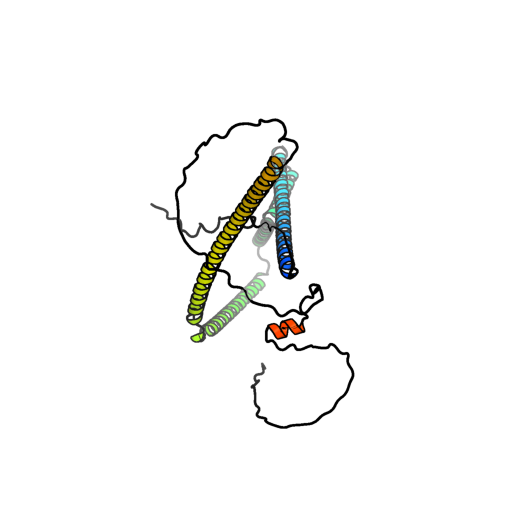263 1.00 88.50 110 GLY A N 1
ATOM 872 C CA . GLY A 1 110 ? -26.806 -12.745 16.035 1.00 88.50 110 GLY A CA 1
ATOM 873 C C . GLY A 1 110 ? -27.623 -13.160 17.261 1.00 88.50 110 GLY A C 1
ATOM 874 O O . GLY A 1 110 ? -27.057 -13.622 18.245 1.00 88.50 110 GLY A O 1
ATOM 875 N N . GLY A 1 111 ? -28.940 -12.914 17.257 1.00 89.12 111 GLY A N 1
ATOM 876 C CA . GLY A 1 111 ? -29.831 -13.238 18.375 1.00 89.12 111 GLY A CA 1
ATOM 877 C C . GLY A 1 111 ? -29.754 -12.270 19.563 1.00 89.12 111 GLY A C 1
ATOM 878 O O . GLY A 1 111 ? -30.449 -12.482 20.557 1.00 89.12 111 GLY A O 1
ATOM 879 N N . VAL A 1 112 ? -28.983 -11.177 19.463 1.00 92.00 112 VAL A N 1
ATOM 880 C CA . VAL A 1 112 ? -28.818 -10.177 20.540 1.00 92.00 112 VAL A CA 1
ATOM 881 C C . VAL A 1 112 ? -30.158 -9.578 20.979 1.00 92.00 112 VAL A C 1
ATOM 883 O O . VAL A 1 112 ? -30.399 -9.357 22.163 1.00 92.00 112 VAL A O 1
ATOM 886 N N . VAL A 1 113 ? -31.081 -9.357 20.042 1.00 88.44 113 VAL A N 1
ATOM 887 C CA . VAL A 1 113 ? -32.412 -8.821 20.366 1.00 88.44 113 VAL A CA 1
ATOM 888 C C . VAL A 1 113 ? -33.234 -9.811 21.204 1.00 88.44 113 VAL A C 1
ATOM 890 O O . VAL A 1 113 ? -33.975 -9.396 22.095 1.00 88.44 113 VAL A O 1
ATOM 893 N N . GLN A 1 114 ? -33.100 -11.118 20.959 1.00 86.06 114 GLN A N 1
ATOM 894 C CA . GLN A 1 114 ? -33.837 -12.151 21.697 1.00 86.06 114 GLN A CA 1
ATOM 895 C C . GLN A 1 114 ? -33.225 -12.420 23.073 1.00 86.06 114 GLN A C 1
ATOM 897 O O . GLN A 1 114 ? -33.955 -12.580 24.057 1.00 86.06 114 GLN A O 1
ATOM 902 N N . SER A 1 115 ? -31.893 -12.406 23.174 1.00 88.94 115 SER A N 1
ATOM 903 C CA . SER A 1 115 ? -31.219 -12.480 24.471 1.00 88.94 115 SER A CA 1
ATOM 904 C C . SER A 1 115 ? -31.584 -11.275 25.342 1.00 88.94 115 SER A C 1
ATOM 906 O O . SER A 1 115 ? -31.918 -11.457 26.513 1.00 88.94 115 SER A O 1
ATOM 908 N N . TRP A 1 116 ? -31.665 -10.072 24.761 1.00 90.50 116 TRP A N 1
ATOM 909 C CA . TRP A 1 116 ? -32.127 -8.875 25.465 1.00 90.50 116 TRP A CA 1
ATOM 910 C C . TRP A 1 116 ? -33.579 -8.985 25.948 1.00 90.50 116 TRP A C 1
ATOM 912 O O . TRP A 1 116 ? -33.840 -8.744 27.125 1.00 90.50 116 TRP A O 1
ATOM 922 N N . ARG A 1 117 ? -34.522 -9.432 25.101 1.00 88.56 117 ARG A N 1
ATOM 923 C CA . ARG A 1 117 ? -35.917 -9.685 25.530 1.00 88.56 117 ARG A CA 1
ATOM 924 C C . ARG A 1 117 ? -35.993 -10.696 26.674 1.00 88.56 117 ARG A C 1
ATOM 926 O O . ARG A 1 117 ? -36.804 -10.539 27.581 1.00 88.56 117 ARG A O 1
ATOM 933 N N . THR A 1 118 ? -35.147 -11.725 26.641 1.00 89.75 118 THR A N 1
ATOM 934 C CA . THR A 1 118 ? -35.093 -12.757 27.685 1.00 89.75 118 THR A CA 1
ATOM 935 C C . THR A 1 118 ? -34.602 -12.182 29.011 1.00 89.75 118 THR A C 1
ATOM 937 O O . THR A 1 118 ? -35.204 -12.448 30.049 1.00 89.75 118 THR A O 1
ATOM 940 N N . VAL A 1 119 ? -33.540 -11.370 28.986 1.00 90.94 119 VAL A N 1
ATOM 941 C CA . VAL A 1 119 ? -33.032 -10.667 30.176 1.00 90.94 119 VAL A CA 1
ATOM 942 C C . VAL A 1 119 ? -34.079 -9.696 30.710 1.00 90.94 119 VAL A C 1
ATOM 944 O O . VAL A 1 119 ? -34.366 -9.716 31.901 1.00 90.94 119 VAL A O 1
ATOM 947 N N . GLN A 1 120 ? -34.704 -8.907 29.836 1.00 91.56 120 GLN A N 1
ATOM 948 C CA . GLN A 1 120 ? -35.752 -7.964 30.213 1.00 91.56 120 GLN A CA 1
ATOM 949 C C . GLN A 1 120 ? -36.937 -8.669 30.880 1.00 91.56 120 GLN A C 1
ATOM 951 O O . GLN A 1 120 ? -37.415 -8.205 31.910 1.00 91.56 120 GLN A O 1
ATOM 956 N N . LYS A 1 121 ? -37.377 -9.810 30.336 1.00 89.38 121 LYS A N 1
ATOM 957 C CA . LYS A 1 121 ? -38.451 -10.610 30.928 1.00 89.38 121 LYS A CA 1
ATOM 958 C C . LYS A 1 121 ? -38.063 -11.135 32.310 1.00 89.38 121 LYS A C 1
ATOM 960 O O . LYS A 1 121 ? -38.814 -10.941 33.251 1.00 89.38 121 LYS A O 1
ATOM 965 N N . LYS A 1 122 ? -36.864 -11.709 32.452 1.00 88.31 122 LYS A N 1
ATOM 966 C CA . LYS A 1 122 ? -36.358 -12.179 33.753 1.00 88.31 122 LYS A CA 1
ATOM 967 C C . LYS A 1 122 ? -36.262 -11.057 34.786 1.00 88.31 122 LYS A C 1
ATOM 969 O O . LYS A 1 122 ? -36.566 -11.279 35.948 1.00 88.31 122 LYS A O 1
ATOM 974 N N . LEU A 1 123 ? -35.851 -9.863 34.367 1.00 85.12 123 LEU A N 1
ATOM 975 C CA . LEU A 1 123 ? -35.737 -8.696 35.240 1.00 85.12 123 LEU A CA 1
ATOM 976 C C . LEU A 1 123 ? -37.122 -8.178 35.652 1.00 85.12 123 LEU A C 1
ATOM 978 O O . LEU A 1 123 ? -37.322 -7.794 36.796 1.00 85.12 123 LEU A O 1
ATOM 982 N N . GLN A 1 124 ? -38.095 -8.226 34.742 1.00 85.69 124 GLN A N 1
ATOM 983 C CA . GLN A 1 124 ? -39.483 -7.872 35.024 1.00 85.69 124 GLN A CA 1
ATOM 984 C C . GLN A 1 124 ? -40.172 -8.893 35.944 1.00 85.69 124 GLN A C 1
ATOM 986 O O . GLN A 1 124 ? -40.908 -8.489 36.840 1.00 85.69 124 GLN A O 1
ATOM 991 N N . ASP A 1 125 ? -39.882 -10.185 35.772 1.00 82.94 125 ASP A N 1
ATOM 992 C CA . ASP A 1 125 ? -40.349 -11.262 36.651 1.00 82.94 125 ASP A CA 1
ATOM 993 C C . ASP A 1 125 ? -39.731 -11.113 38.059 1.00 82.94 125 ASP A C 1
ATOM 995 O O . ASP A 1 125 ? -40.452 -11.146 39.054 1.00 82.94 125 ASP A O 1
ATOM 999 N N . ALA A 1 126 ? -38.426 -10.821 38.147 1.00 74.88 126 ALA A N 1
ATOM 1000 C CA . ALA A 1 126 ? -37.714 -10.579 39.408 1.00 74.88 126 ALA A CA 1
ATOM 1001 C C . ALA A 1 126 ? -38.128 -9.283 40.129 1.00 74.88 126 ALA A C 1
ATOM 1003 O O . ALA A 1 126 ? -37.954 -9.171 41.336 1.00 74.88 126 ALA A O 1
ATOM 1004 N N . LEU A 1 127 ? -38.663 -8.292 39.408 1.00 71.62 127 LEU A N 1
ATOM 1005 C CA . LEU A 1 127 ? -39.204 -7.062 39.997 1.00 71.62 127 LEU A CA 1
ATOM 1006 C C . LEU A 1 127 ? -40.676 -7.224 40.424 1.00 71.62 127 LEU A C 1
ATOM 1008 O O . LEU A 1 127 ? -41.174 -6.441 41.232 1.00 71.62 127 LEU A O 1
ATOM 1012 N N . SER A 1 128 ? -41.382 -8.214 39.864 1.00 72.94 128 SER A N 1
ATOM 1013 C CA . SER A 1 128 ? -42.780 -8.523 40.182 1.00 72.94 128 SER A CA 1
ATOM 1014 C C . SER A 1 128 ? -42.926 -9.526 41.330 1.00 72.94 128 SER A C 1
ATOM 1016 O O . SER A 1 128 ? -43.940 -9.487 42.028 1.00 72.94 128 SER A O 1
ATOM 1018 N N . GLU A 1 129 ? -41.952 -10.414 41.542 1.00 55.50 129 GLU A N 1
ATOM 1019 C CA . GLU A 1 129 ? -41.816 -11.161 42.794 1.00 55.50 129 GLU A CA 1
ATOM 1020 C C . GLU A 1 129 ? -41.105 -10.278 43.829 1.00 55.50 129 GLU A C 1
ATOM 1022 O O . GLU A 1 129 ? -39.938 -9.930 43.685 1.00 55.50 129 GLU A O 1
ATOM 1027 N N . GLY A 1 130 ? -41.829 -9.872 44.877 1.00 56.06 130 GLY A N 1
ATOM 1028 C CA . GLY A 1 130 ? -41.243 -9.154 46.012 1.00 56.06 130 GLY A CA 1
ATOM 1029 C C . GLY A 1 130 ? -40.103 -9.948 46.680 1.00 56.06 130 GLY A C 1
ATOM 1030 O O . GLY A 1 130 ? -40.070 -11.175 46.595 1.00 56.06 130 GLY A O 1
ATOM 1031 N N . PRO A 1 131 ? -39.173 -9.261 47.365 1.00 53.16 131 PRO A N 1
ATOM 1032 C CA . PRO A 1 131 ? -37.827 -9.766 47.632 1.00 53.16 131 PRO A CA 1
ATOM 1033 C C . PRO A 1 131 ? -37.808 -10.956 48.607 1.00 53.16 131 PRO A C 1
ATOM 1035 O O . PRO A 1 131 ? -38.351 -10.842 49.711 1.00 53.16 131 PRO A O 1
ATOM 1038 N N . PRO A 1 132 ? -37.103 -12.059 48.290 1.00 51.72 132 PRO A N 1
ATOM 1039 C CA . PRO A 1 132 ? -36.722 -13.057 49.276 1.00 51.72 132 PRO A CA 1
ATOM 1040 C C . PRO A 1 132 ? -35.235 -12.907 49.630 1.00 51.72 132 PRO A C 1
ATOM 1042 O O . PRO A 1 132 ? -34.389 -13.171 48.795 1.00 51.72 132 PRO A O 1
ATOM 1045 N N . ALA A 1 133 ? -34.925 -12.513 50.870 1.00 54.56 133 ALA A N 1
ATOM 1046 C CA . ALA A 1 133 ? -33.705 -12.803 51.658 1.00 54.56 133 ALA A CA 1
ATOM 1047 C C . ALA A 1 133 ? -32.266 -12.620 51.073 1.00 54.56 133 ALA A C 1
ATOM 1049 O O . ALA A 1 133 ? -31.313 -12.662 51.852 1.00 54.56 133 ALA A O 1
ATOM 1050 N N . GLU A 1 134 ? -32.063 -12.363 49.779 1.00 56.41 134 GLU A N 1
ATOM 1051 C CA . GLU A 1 134 ? -30.760 -12.227 49.097 1.00 56.41 134 GLU A CA 1
ATOM 1052 C C . GLU A 1 134 ? -30.153 -10.817 49.207 1.00 56.41 134 GLU A C 1
ATOM 1054 O O . GLU A 1 134 ? -28.997 -10.594 48.848 1.00 56.41 134 GLU A O 1
ATOM 1059 N N . GLU A 1 135 ? -30.897 -9.858 49.761 1.00 58.38 135 GLU A N 1
ATOM 1060 C CA . GLU A 1 135 ? -30.476 -8.458 49.914 1.00 58.38 135 GLU A CA 1
ATOM 1061 C C . GLU A 1 135 ? -29.184 -8.327 50.748 1.00 58.38 135 GLU A C 1
ATOM 1063 O O . GLU A 1 135 ? -28.344 -7.464 50.495 1.00 58.38 135 GLU A O 1
ATOM 1068 N N . THR A 1 136 ? -28.962 -9.256 51.684 1.00 61.19 136 THR A N 1
ATOM 1069 C CA . THR A 1 136 ? -27.756 -9.290 52.525 1.00 61.19 136 THR A CA 1
ATOM 1070 C C . THR A 1 136 ? -26.509 -9.721 51.752 1.00 61.19 136 THR A C 1
ATOM 1072 O O . THR A 1 136 ? -25.416 -9.220 52.016 1.00 61.19 136 THR A O 1
ATOM 1075 N N . ASP A 1 137 ? -26.646 -10.645 50.801 1.00 74.19 137 ASP A N 1
ATOM 1076 C CA . ASP A 1 137 ? -25.520 -11.106 49.985 1.00 74.19 137 ASP A CA 1
ATOM 1077 C C . ASP A 1 137 ? -25.259 -10.144 48.820 1.00 74.19 137 ASP A C 1
ATOM 1079 O O . ASP A 1 137 ? -24.100 -9.885 48.493 1.00 74.19 137 ASP A O 1
ATOM 1083 N N . HIS A 1 138 ? -26.307 -9.502 48.294 1.00 78.88 138 HIS A N 1
ATOM 1084 C CA . HIS A 1 138 ? -26.171 -8.392 47.353 1.00 78.88 138 HIS A CA 1
ATOM 1085 C C . HIS A 1 138 ? -25.423 -7.204 47.975 1.00 78.88 138 HIS A C 1
ATOM 1087 O O . HIS A 1 138 ? -24.496 -6.672 47.370 1.00 78.88 138 HIS A O 1
ATOM 1093 N N . TYR A 1 139 ? -25.755 -6.831 49.214 1.00 83.62 139 TYR A N 1
ATOM 1094 C CA . TYR A 1 139 ? -25.063 -5.753 49.920 1.00 83.62 139 TYR A CA 1
ATOM 1095 C C . TYR A 1 139 ? -23.582 -6.073 50.180 1.00 83.62 139 TYR A C 1
ATOM 1097 O O . TYR A 1 139 ? -22.722 -5.223 49.962 1.00 83.62 139 TYR A O 1
ATOM 1105 N N . LYS A 1 140 ? -23.249 -7.309 50.581 1.00 84.31 140 LYS A N 1
ATOM 1106 C CA . LYS A 1 140 ? -21.843 -7.733 50.736 1.00 84.31 140 LYS A CA 1
ATOM 1107 C C . LYS A 1 140 ? -21.077 -7.674 49.416 1.00 84.31 140 LYS A C 1
ATOM 1109 O O . LYS A 1 140 ? -19.933 -7.230 49.411 1.00 84.31 140 LYS A O 1
ATOM 1114 N N . LEU A 1 141 ? -21.702 -8.099 48.317 1.00 89.56 141 LEU A N 1
ATOM 1115 C CA . LEU A 1 141 ? -21.100 -8.032 46.988 1.00 89.56 141 LEU A CA 1
ATOM 1116 C C . LEU A 1 141 ? -20.852 -6.580 46.562 1.00 89.56 141 LEU A C 1
ATOM 1118 O O . LEU A 1 141 ? -19.786 -6.282 46.035 1.00 89.56 141 LEU A O 1
ATOM 1122 N N . LEU A 1 142 ? -21.794 -5.670 46.829 1.00 90.88 142 LEU A N 1
ATOM 1123 C CA . LEU A 1 142 ? -21.618 -4.241 46.553 1.00 90.88 142 LEU A CA 1
ATOM 1124 C C . LEU A 1 142 ? -20.442 -3.655 47.337 1.00 90.88 142 LEU A C 1
ATOM 1126 O O . LEU A 1 142 ? -19.583 -3.015 46.740 1.00 90.88 142 LEU A O 1
ATOM 1130 N N . VAL A 1 143 ? -20.348 -3.942 48.639 1.00 91.31 143 VAL A N 1
ATOM 1131 C CA . VAL A 1 143 ? -19.216 -3.494 49.467 1.00 91.31 143 VAL A CA 1
ATOM 1132 C C . VAL A 1 143 ? -17.892 -4.070 48.951 1.00 91.31 143 VAL A C 1
ATOM 1134 O O . VAL A 1 143 ? -16.897 -3.354 48.882 1.00 91.31 143 VAL A O 1
ATOM 1137 N N . GLN A 1 144 ? -17.869 -5.339 48.533 1.00 93.44 144 GLN A N 1
ATOM 1138 C CA . GLN A 1 144 ? -16.675 -5.962 47.959 1.00 93.44 144 GLN A CA 1
ATOM 1139 C C . GLN A 1 144 ? -16.257 -5.298 46.635 1.00 93.44 144 GLN A C 1
ATOM 1141 O O . GLN A 1 144 ? -15.080 -4.986 46.446 1.00 93.44 144 GLN A O 1
ATOM 1146 N N . LEU A 1 145 ? -17.208 -5.023 45.743 1.00 94.31 145 LEU A N 1
ATOM 1147 C CA . LEU A 1 145 ? -16.943 -4.337 44.477 1.00 94.31 145 LEU A CA 1
ATOM 1148 C C . LEU A 1 145 ? -16.476 -2.894 44.690 1.00 94.31 145 LEU A C 1
ATOM 1150 O O . LEU A 1 145 ? -15.593 -2.430 43.975 1.00 94.31 145 LEU A O 1
ATOM 1154 N N . GLU A 1 146 ? -17.017 -2.187 45.683 1.00 94.12 146 GLU A N 1
ATOM 1155 C CA . GLU A 1 146 ? -16.538 -0.853 46.060 1.00 94.12 146 GLU A CA 1
ATOM 1156 C C . GLU A 1 146 ? -15.085 -0.891 46.545 1.00 94.12 146 GLU A C 1
ATOM 1158 O O . GLU A 1 146 ? -14.286 -0.031 46.161 1.00 94.12 146 GLU A O 1
ATOM 1163 N N . THR A 1 147 ? -14.713 -1.906 47.336 1.00 94.19 147 THR A N 1
ATOM 1164 C CA . THR A 1 147 ? -13.322 -2.081 47.778 1.00 94.19 147 THR A CA 1
ATOM 1165 C C . THR A 1 147 ? -12.381 -2.417 46.621 1.00 94.19 147 THR A C 1
ATOM 1167 O O . THR A 1 147 ? -11.343 -1.772 46.483 1.00 94.19 147 THR A O 1
ATOM 1170 N N . GLU A 1 148 ? -12.765 -3.333 45.730 1.00 94.88 148 GLU A N 1
ATOM 1171 C CA . GLU A 1 148 ? -11.964 -3.699 44.555 1.00 94.88 148 GLU A CA 1
ATOM 1172 C C . GLU A 1 148 ? -11.818 -2.518 43.581 1.00 94.88 148 GLU A C 1
ATOM 1174 O O . GLU A 1 148 ? -10.743 -2.273 43.031 1.00 94.88 148 GLU A O 1
ATOM 1179 N N . LEU A 1 149 ? -12.876 -1.717 43.412 1.00 96.38 149 LEU A N 1
ATOM 1180 C CA . LEU A 1 149 ? -12.832 -0.496 42.614 1.00 96.38 149 LEU A CA 1
ATOM 1181 C C . LEU A 1 149 ? -11.855 0.524 43.212 1.00 96.38 149 LEU A C 1
ATOM 1183 O O . LEU A 1 149 ? -11.090 1.147 42.472 1.00 96.38 149 LEU A O 1
ATOM 1187 N N . ALA A 1 150 ? -11.858 0.697 44.536 1.00 95.56 150 ALA A N 1
ATOM 1188 C CA . ALA A 1 150 ? -10.923 1.587 45.215 1.00 95.56 150 ALA A CA 1
ATOM 1189 C C . ALA A 1 150 ? -9.467 1.120 45.041 1.00 95.56 150 ALA A C 1
ATOM 1191 O O . ALA A 1 150 ? -8.597 1.938 44.734 1.00 95.56 150 ALA A O 1
ATOM 1192 N N . GLU A 1 151 ? -9.204 -0.182 45.167 1.00 95.25 151 GLU A N 1
ATOM 1193 C CA . GLU A 1 151 ? -7.882 -0.782 44.941 1.00 95.25 151 GLU A CA 1
ATOM 1194 C C . GLU A 1 151 ? -7.421 -0.626 43.486 1.00 95.25 151 GLU A C 1
ATOM 1196 O O . GLU A 1 151 ? -6.299 -0.181 43.230 1.00 95.25 151 GLU A O 1
ATOM 1201 N N . SER A 1 152 ? -8.308 -0.892 42.524 1.00 94.38 152 SER A N 1
ATOM 1202 C CA . SER A 1 152 ? -8.045 -0.705 41.094 1.00 94.38 152 SER A CA 1
ATOM 1203 C C . SER A 1 152 ? -7.697 0.749 40.768 1.00 94.38 152 SER A C 1
ATOM 1205 O O . SER A 1 152 ? -6.720 1.019 40.070 1.00 94.38 152 SER A O 1
ATOM 1207 N N . GLN A 1 153 ? -8.421 1.714 41.343 1.00 96.62 153 GLN A N 1
ATOM 1208 C CA . GLN A 1 153 ? -8.104 3.133 41.171 1.00 96.62 153 GLN A CA 1
ATOM 1209 C C . GLN A 1 153 ? -6.718 3.498 41.714 1.00 96.62 153 GLN A C 1
ATOM 1211 O O . GLN A 1 153 ? -6.026 4.313 41.102 1.00 96.62 153 GLN A O 1
ATOM 1216 N N . GLN A 1 154 ? -6.295 2.925 42.845 1.00 96.19 154 GLN A N 1
ATOM 1217 C CA . GLN A 1 154 ? -4.944 3.150 43.371 1.00 96.19 154 GLN A CA 1
ATOM 1218 C C . GLN A 1 154 ? -3.879 2.541 42.455 1.00 96.19 154 GLN A C 1
ATOM 1220 O O . GLN A 1 154 ? -2.885 3.203 42.153 1.00 96.19 154 GLN A O 1
ATOM 1225 N N . LEU A 1 155 ? -4.113 1.328 41.950 1.00 96.62 155 LEU A N 1
ATOM 1226 C CA . LEU A 1 155 ? -3.209 0.672 41.010 1.00 96.62 155 LEU A CA 1
ATOM 1227 C C . LEU A 1 155 ? -3.059 1.474 39.714 1.00 96.62 155 LEU A C 1
ATOM 1229 O O . LEU A 1 155 ? -1.939 1.683 39.256 1.00 96.62 155 LEU A O 1
ATOM 1233 N N . VAL A 1 156 ? -4.163 1.972 39.150 1.00 96.81 156 VAL A N 1
ATOM 1234 C CA . VAL A 1 156 ? -4.139 2.798 37.934 1.00 96.81 156 VAL A CA 1
ATOM 1235 C C . VAL A 1 156 ? -3.362 4.093 38.167 1.00 96.81 156 VAL A C 1
ATOM 1237 O O . VAL A 1 156 ? -2.547 4.461 37.325 1.00 96.81 156 VAL A O 1
ATOM 1240 N N . ARG A 1 157 ? -3.544 4.766 39.313 1.00 96.19 157 ARG A N 1
ATOM 1241 C CA . ARG A 1 157 ? -2.752 5.963 39.653 1.00 96.19 157 ARG A CA 1
ATOM 1242 C C . ARG A 1 157 ? -1.261 5.646 39.744 1.00 96.19 157 ARG A C 1
ATOM 1244 O O . ARG A 1 157 ? -0.453 6.386 39.193 1.00 96.19 157 ARG A O 1
ATOM 1251 N N . PHE A 1 158 ? -0.903 4.536 40.387 1.00 96.06 158 PHE A N 1
ATOM 1252 C CA . PHE A 1 158 ? 0.487 4.100 40.502 1.00 96.06 158 PHE A CA 1
ATOM 1253 C C . PHE A 1 158 ? 1.101 3.745 39.139 1.00 96.06 158 PHE A C 1
ATOM 1255 O O . PHE A 1 158 ? 2.193 4.204 38.815 1.00 96.06 158 PHE A O 1
ATOM 1262 N N . GLN A 1 159 ? 0.378 2.998 38.299 1.00 94.38 159 GLN A N 1
ATOM 1263 C CA . GLN A 1 159 ? 0.792 2.697 36.925 1.00 94.38 159 GLN A CA 1
ATOM 1264 C C . GLN A 1 159 ? 0.969 3.974 36.102 1.00 94.38 159 GLN A C 1
ATOM 1266 O O . GLN A 1 159 ? 1.945 4.107 35.368 1.00 94.38 159 GLN A O 1
ATOM 1271 N N . GLN A 1 160 ? 0.054 4.932 36.243 1.00 93.38 160 GLN A N 1
ATOM 1272 C CA . GLN A 1 160 ? 0.137 6.206 35.545 1.00 93.38 160 GLN A CA 1
ATOM 1273 C C . GLN A 1 160 ? 1.348 7.025 36.001 1.00 93.38 160 GLN A C 1
ATOM 1275 O O . GLN A 1 160 ? 2.001 7.638 35.162 1.00 93.38 160 GLN A O 1
ATOM 1280 N N . GLN A 1 161 ? 1.685 6.992 37.291 1.00 92.62 161 GLN A N 1
ATOM 1281 C CA . GLN A 1 161 ? 2.882 7.640 37.817 1.00 92.62 161 GLN A CA 1
ATOM 1282 C C . GLN A 1 161 ? 4.166 6.980 37.299 1.00 92.62 161 GLN A C 1
ATOM 1284 O O . GLN A 1 161 ? 5.032 7.679 36.791 1.00 92.62 161 GLN A O 1
ATOM 1289 N N . LEU A 1 162 ? 4.254 5.646 37.302 1.00 90.69 162 LEU A N 1
ATOM 1290 C CA . LEU A 1 162 ? 5.399 4.933 36.720 1.00 90.69 162 LEU A CA 1
ATOM 1291 C C . LEU A 1 162 ? 5.578 5.229 35.227 1.00 90.69 162 LEU A C 1
ATOM 1293 O O . LEU A 1 162 ? 6.700 5.407 34.756 1.00 90.69 162 LEU A O 1
ATOM 1297 N N . LEU A 1 163 ? 4.476 5.301 34.474 1.00 88.81 163 LEU A N 1
ATOM 1298 C CA . LEU A 1 163 ? 4.521 5.675 33.063 1.00 88.81 163 LEU A CA 1
ATOM 1299 C C . LEU A 1 163 ? 5.004 7.116 32.889 1.00 88.81 163 LEU A C 1
ATOM 1301 O O . LEU A 1 163 ? 5.859 7.360 32.041 1.00 88.81 163 LEU A O 1
ATOM 1305 N N . GLN A 1 164 ? 4.515 8.052 33.704 1.00 86.62 164 GLN A N 1
ATOM 1306 C CA . GLN A 1 164 ? 4.996 9.434 33.692 1.00 86.62 164 GLN A CA 1
ATOM 1307 C C . GLN A 1 164 ? 6.488 9.513 34.014 1.00 86.62 164 GLN A C 1
ATOM 1309 O O . GLN A 1 164 ? 7.210 10.175 33.279 1.00 86.62 164 GLN A O 1
ATOM 1314 N N . ASP A 1 165 ? 6.965 8.787 35.022 1.00 80.62 165 ASP A N 1
ATOM 1315 C CA . ASP A 1 165 ? 8.380 8.758 35.402 1.00 80.62 165 ASP A CA 1
ATOM 1316 C C . ASP A 1 165 ? 9.254 8.130 34.299 1.00 80.62 165 ASP A C 1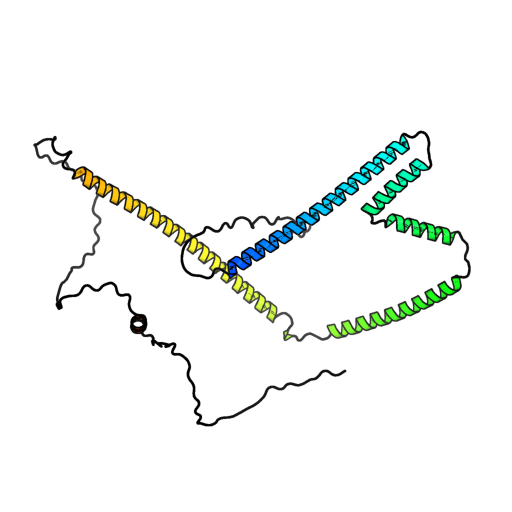
ATOM 1318 O O . ASP A 1 165 ? 10.355 8.607 34.025 1.00 80.62 165 ASP A O 1
ATOM 1322 N N . SER A 1 166 ? 8.749 7.102 33.603 1.00 73.88 166 SER A N 1
ATOM 1323 C CA . SER A 1 166 ? 9.452 6.468 32.477 1.00 73.88 166 SER A CA 1
ATOM 1324 C C . SER A 1 166 ? 9.542 7.362 31.235 1.00 73.88 166 SER A C 1
ATOM 1326 O O . SER A 1 166 ? 10.550 7.340 30.533 1.00 73.88 166 SER A O 1
ATOM 1328 N N . VAL A 1 167 ? 8.510 8.171 30.974 1.00 69.81 167 VAL A N 1
ATOM 1329 C CA . VAL A 1 167 ? 8.448 9.093 29.827 1.00 69.81 167 VAL A CA 1
ATOM 1330 C C . VAL A 1 167 ? 9.138 10.423 30.144 1.00 69.81 167 VAL A C 1
ATOM 1332 O O . VAL A 1 167 ? 9.643 11.086 29.244 1.00 69.81 167 VAL A O 1
ATOM 1335 N N . ALA A 1 168 ? 9.195 10.812 31.419 1.00 63.88 168 ALA A N 1
ATOM 1336 C CA . ALA A 1 168 ? 9.886 12.011 31.882 1.00 63.88 168 ALA A CA 1
ATOM 1337 C C . ALA A 1 168 ? 11.411 11.845 31.956 1.00 63.88 168 ALA A C 1
ATOM 1339 O O . ALA A 1 168 ? 12.100 12.828 32.225 1.00 63.88 168 ALA A O 1
ATOM 1340 N N . SER A 1 169 ? 11.954 10.646 31.705 1.00 60.91 169 SER A N 1
ATOM 1341 C CA . SER A 1 169 ? 13.381 10.491 31.427 1.00 60.91 169 SER A CA 1
ATOM 1342 C C . SER A 1 169 ? 13.673 11.144 30.070 1.00 60.91 169 SER A C 1
ATOM 1344 O O . SER A 1 169 ? 13.201 10.636 29.050 1.00 60.91 169 SER A O 1
ATOM 1346 N N . PRO A 1 170 ? 14.386 12.285 30.017 1.00 61.81 170 PRO A N 1
ATOM 1347 C CA . PRO A 1 170 ? 14.693 12.912 28.746 1.00 61.81 170 PRO A CA 1
ATOM 1348 C C . PRO A 1 170 ? 15.563 11.945 27.945 1.00 61.81 170 PRO A C 1
ATOM 1350 O O . PRO A 1 170 ? 16.681 11.613 28.345 1.00 61.81 170 PRO A O 1
ATOM 1353 N N . LEU A 1 171 ? 15.021 11.477 26.820 1.00 60.06 171 LEU A N 1
ATOM 1354 C CA . LEU A 1 171 ? 15.787 10.772 25.804 1.00 60.06 171 LEU A CA 1
ATOM 1355 C C . LEU A 1 171 ? 17.028 11.628 25.477 1.00 60.06 171 LEU A C 1
ATOM 1357 O O . LEU A 1 171 ? 16.877 12.847 25.349 1.00 60.06 171 LEU A O 1
ATOM 1361 N N . PRO A 1 172 ? 18.236 11.042 25.380 1.00 65.44 172 PRO A N 1
ATOM 1362 C CA . PRO A 1 172 ? 19.453 11.806 25.124 1.00 65.44 172 PRO A CA 1
ATOM 1363 C C . PRO A 1 172 ? 19.272 12.738 23.922 1.00 65.44 172 PRO A C 1
ATOM 1365 O O . PRO A 1 172 ? 18.760 12.312 22.884 1.00 65.44 172 PRO A O 1
ATOM 1368 N N . SER A 1 173 ? 19.670 14.005 24.056 1.00 58.69 173 SER A N 1
ATOM 1369 C CA . SER A 1 173 ? 19.519 15.038 23.019 1.00 58.69 173 SER A CA 1
ATOM 1370 C C . SER A 1 173 ? 20.219 14.680 21.699 1.00 58.69 173 SER A C 1
ATOM 1372 O O . SER A 1 173 ? 19.957 15.289 20.666 1.00 58.69 173 SER A O 1
ATOM 1374 N N . GLU A 1 174 ? 21.103 13.679 21.697 1.00 59.38 174 GLU A N 1
ATOM 1375 C CA . GLU A 1 174 ? 21.695 13.122 20.480 1.00 59.38 174 GLU A CA 1
ATOM 1376 C C . GLU A 1 174 ? 20.692 12.329 19.614 1.00 59.38 174 GLU A C 1
ATOM 1378 O O . GLU A 1 174 ? 20.960 12.090 18.439 1.00 59.38 174 GLU A O 1
ATOM 1383 N N . LEU A 1 175 ? 19.537 11.933 20.163 1.00 56.56 175 LEU A N 1
ATOM 1384 C CA . LEU A 1 175 ? 18.465 11.214 19.459 1.00 56.56 175 LEU A CA 1
ATOM 1385 C C . LEU A 1 175 ? 17.290 12.116 19.054 1.00 56.56 175 LEU A C 1
ATOM 1387 O O . LEU A 1 175 ? 16.371 11.649 18.382 1.00 56.56 175 LEU A O 1
ATOM 1391 N N . SER A 1 176 ? 17.293 13.391 19.451 1.00 61.62 176 SER A N 1
ATOM 1392 C CA . SER A 1 176 ? 16.182 14.309 19.196 1.00 61.62 176 SER A CA 1
ATOM 1393 C C . SER A 1 176 ? 16.311 14.964 17.820 1.00 61.62 176 SER A C 1
ATOM 1395 O O . SER A 1 176 ? 16.860 16.056 17.684 1.00 61.62 176 SER A O 1
ATOM 1397 N N . ASP A 1 177 ? 15.800 14.266 16.809 1.00 62.44 177 ASP A N 1
ATOM 1398 C CA . ASP A 1 177 ? 15.287 14.768 15.524 1.00 62.44 177 ASP A CA 1
ATOM 1399 C C . ASP A 1 177 ? 16.236 15.480 14.538 1.00 62.44 177 ASP A C 1
ATOM 1401 O O . ASP A 1 177 ? 16.019 15.367 13.334 1.00 62.44 177 ASP A O 1
ATOM 1405 N N . SER A 1 178 ? 17.302 16.161 14.965 1.00 68.31 178 SER A N 1
ATOM 1406 C CA . SER A 1 178 ? 18.153 16.959 14.064 1.00 68.31 178 SER A CA 1
ATOM 1407 C C . SER A 1 178 ? 18.992 16.104 13.109 1.00 68.31 178 SER A C 1
ATOM 1409 O O . SER A 1 178 ? 19.025 16.371 11.910 1.00 68.31 178 SER A O 1
ATOM 1411 N N . TYR A 1 179 ? 19.613 15.037 13.617 1.00 79.81 179 TYR A N 1
ATOM 1412 C CA . TYR A 1 179 ? 20.387 14.095 12.804 1.00 79.81 179 TYR A CA 1
ATOM 1413 C C . TYR A 1 179 ? 19.498 13.331 11.813 1.00 79.81 179 TYR A C 1
ATOM 1415 O O . TYR A 1 179 ? 19.837 13.188 10.641 1.00 79.81 179 TYR A O 1
ATOM 1423 N N . PHE A 1 180 ? 18.327 12.874 12.265 1.00 82.06 180 PHE A N 1
ATOM 1424 C CA . PHE A 1 180 ? 17.396 12.144 11.405 1.00 82.06 180 PHE A CA 1
ATOM 1425 C C . PHE A 1 180 ? 16.800 13.033 10.312 1.00 82.06 180 PHE A C 1
ATOM 1427 O O . PHE A 1 180 ? 16.586 12.549 9.203 1.00 82.06 180 PHE A O 1
ATOM 1434 N N . LEU A 1 181 ? 16.574 14.320 10.593 1.00 85.94 181 LEU A N 1
ATOM 1435 C CA . LEU A 1 181 ? 16.100 15.275 9.596 1.00 85.94 181 LEU A CA 1
ATOM 1436 C C . LEU A 1 181 ? 17.163 15.556 8.525 1.00 85.94 181 LEU A C 1
ATOM 1438 O O . LEU A 1 181 ? 16.845 15.508 7.340 1.00 85.94 181 LEU A O 1
ATOM 1442 N N . GLU A 1 182 ? 18.424 15.773 8.916 1.00 88.06 182 GLU A N 1
ATOM 1443 C CA . GLU A 1 182 ? 19.520 15.980 7.956 1.00 88.06 182 GLU A CA 1
ATOM 1444 C C . GLU A 1 182 ? 19.721 14.749 7.061 1.00 88.06 182 GLU A C 1
ATOM 1446 O O . GLU A 1 182 ? 19.850 14.864 5.840 1.00 88.06 182 GLU A O 1
ATOM 1451 N N . GLU A 1 183 ? 19.707 13.550 7.646 1.00 89.88 183 GLU A N 1
ATOM 1452 C CA . GLU A 1 183 ? 19.839 12.316 6.873 1.00 89.88 183 GLU A CA 1
ATOM 1453 C C . GLU A 1 183 ? 18.636 12.081 5.956 1.00 89.88 183 GLU A C 1
ATOM 1455 O O . GLU A 1 183 ? 18.805 11.632 4.819 1.00 89.88 183 GLU A O 1
ATOM 1460 N N . TRP A 1 184 ? 17.429 12.446 6.393 1.00 89.94 184 TRP A N 1
ATOM 1461 C CA . TRP A 1 184 ? 16.239 12.403 5.549 1.00 89.94 184 TRP A CA 1
ATOM 1462 C C . TRP A 1 184 ? 16.347 13.366 4.357 1.00 89.94 184 TRP A C 1
ATOM 1464 O O . TRP A 1 184 ? 16.069 12.968 3.223 1.00 89.94 184 TRP A O 1
ATOM 1474 N N . GLU A 1 185 ? 16.826 14.595 4.570 1.00 92.00 185 GLU A N 1
ATOM 1475 C CA . GLU A 1 185 ? 17.065 15.562 3.491 1.00 92.00 185 GLU A CA 1
ATOM 1476 C C . GLU A 1 185 ? 18.142 15.059 2.519 1.00 92.00 185 GLU A C 1
ATOM 1478 O O . GLU A 1 185 ? 17.973 15.130 1.297 1.00 92.00 185 GLU A O 1
ATOM 1483 N N . ARG A 1 186 ? 19.227 14.468 3.035 1.00 96.12 186 ARG A N 1
ATOM 1484 C CA . ARG A 1 186 ? 20.290 13.861 2.219 1.00 96.12 186 ARG A CA 1
ATOM 1485 C C . ARG A 1 186 ? 19.752 12.720 1.353 1.00 96.12 186 ARG A C 1
ATOM 1487 O O . ARG A 1 186 ? 20.094 12.625 0.170 1.00 96.12 186 ARG A O 1
ATOM 1494 N N . LEU A 1 187 ? 18.897 11.872 1.923 1.00 96.62 187 LEU A N 1
ATOM 1495 C CA . LEU A 1 187 ? 18.217 10.787 1.215 1.00 96.62 187 LEU A CA 1
ATOM 1496 C C . LEU A 1 187 ? 17.292 11.326 0.124 1.00 96.62 187 LEU A C 1
ATOM 1498 O O . LEU A 1 187 ? 17.323 10.810 -0.994 1.00 96.62 187 LEU A O 1
ATOM 1502 N N . GLN A 1 188 ? 16.523 12.379 0.402 1.00 96.44 188 GLN A N 1
ATOM 1503 C CA . GLN A 1 188 ? 15.658 12.993 -0.602 1.00 96.44 188 GLN A CA 1
ATOM 1504 C C . GLN A 1 188 ? 16.470 13.566 -1.771 1.00 96.44 188 GLN A C 1
ATOM 1506 O O . GLN A 1 188 ? 16.167 13.275 -2.928 1.00 96.44 188 GLN A O 1
ATOM 1511 N N . MET A 1 189 ? 17.547 14.301 -1.489 1.00 97.06 189 MET A N 1
ATOM 1512 C CA . MET A 1 189 ? 18.440 14.830 -2.525 1.00 97.06 189 MET A CA 1
ATOM 1513 C C . MET A 1 189 ? 19.061 13.709 -3.372 1.00 97.06 189 MET A C 1
ATOM 1515 O O . MET A 1 189 ? 19.127 13.804 -4.599 1.00 97.06 189 MET A O 1
ATOM 1519 N N . SER A 1 190 ? 19.486 12.612 -2.735 1.00 97.06 190 SER A N 1
ATOM 1520 C CA . SER A 1 190 ? 20.010 11.440 -3.444 1.00 97.06 190 SER A CA 1
ATOM 1521 C C . SER A 1 190 ? 18.946 10.774 -4.320 1.00 97.06 190 SER A C 1
ATOM 1523 O O . SER A 1 190 ? 19.252 10.345 -5.436 1.00 97.06 190 SER A O 1
ATOM 1525 N N . TRP A 1 191 ? 17.702 10.714 -3.846 1.00 97.81 191 TRP A N 1
ATOM 1526 C CA . TRP A 1 191 ? 16.581 10.162 -4.596 1.00 97.81 191 TRP A CA 1
ATOM 1527 C C . TRP A 1 191 ? 16.252 10.997 -5.836 1.00 97.81 191 TRP A C 1
ATOM 1529 O O . TRP A 1 191 ? 16.069 10.450 -6.924 1.00 97.81 191 TRP A O 1
ATOM 1539 N N . GLU A 1 192 ? 16.232 12.323 -5.701 1.00 97.81 192 GLU A N 1
ATOM 1540 C CA . GLU A 1 192 ? 16.009 13.244 -6.818 1.00 97.81 192 GLU A CA 1
ATOM 1541 C C . GLU A 1 192 ? 17.095 13.114 -7.893 1.00 97.81 192 GLU A C 1
ATOM 1543 O O . GLU A 1 192 ? 16.789 13.080 -9.091 1.00 97.81 192 GLU A O 1
ATOM 1548 N N . GLU A 1 193 ? 18.355 12.969 -7.478 1.00 98.12 193 GLU A N 1
ATOM 1549 C CA . GLU A 1 193 ? 19.475 12.735 -8.388 1.00 98.12 193 GLU A CA 1
ATOM 1550 C C . GLU A 1 193 ? 19.354 11.382 -9.101 1.00 98.12 193 GLU A C 1
ATOM 1552 O O . GLU A 1 193 ? 19.508 11.310 -10.325 1.00 98.12 193 GLU A O 1
ATOM 1557 N N . PHE A 1 194 ? 18.996 10.316 -8.381 1.00 98.19 194 PHE A N 1
ATOM 1558 C CA . PHE A 1 194 ? 18.740 9.010 -8.989 1.00 98.19 194 PHE A CA 1
ATOM 1559 C C . PHE A 1 194 ? 17.605 9.080 -10.018 1.00 98.19 194 PHE A C 1
ATOM 1561 O O . PHE A 1 194 ? 17.709 8.541 -11.122 1.00 98.19 194 PHE A O 1
ATOM 1568 N N . ASP A 1 195 ? 16.537 9.810 -9.710 1.00 98.12 195 ASP A N 1
ATOM 1569 C CA . ASP A 1 195 ? 15.422 10.017 -10.625 1.00 98.12 195 ASP A CA 1
ATOM 1570 C C . ASP A 1 195 ? 15.815 10.826 -11.863 1.00 98.12 195 ASP A C 1
ATOM 1572 O O . ASP A 1 195 ? 15.384 10.521 -12.982 1.00 98.12 195 ASP A O 1
ATOM 1576 N N . ARG A 1 196 ? 16.664 11.842 -11.699 1.00 98.44 196 ARG A N 1
ATOM 1577 C CA . ARG A 1 196 ? 17.238 12.599 -12.815 1.00 98.44 196 ARG A CA 1
ATOM 1578 C C . ARG A 1 196 ? 18.079 11.694 -13.716 1.00 98.44 196 ARG A C 1
ATOM 1580 O O . ARG A 1 196 ? 17.920 11.742 -14.941 1.00 98.44 196 ARG A O 1
ATOM 1587 N N . GLN A 1 197 ? 18.923 10.844 -13.136 1.00 98.31 197 GLN A N 1
ATOM 1588 C CA . GLN A 1 197 ? 19.731 9.872 -13.876 1.00 98.31 197 GLN A CA 1
ATOM 1589 C C . GLN A 1 197 ? 18.849 8.860 -14.607 1.00 98.31 197 GLN A C 1
ATOM 1591 O O . GLN A 1 197 ? 19.009 8.665 -15.810 1.00 98.31 197 GLN A O 1
ATOM 1596 N N . ARG A 1 198 ? 17.839 8.301 -13.935 1.00 98.31 198 ARG A N 1
ATOM 1597 C CA . ARG A 1 198 ? 16.867 7.372 -14.524 1.00 98.31 198 ARG A CA 1
ATOM 1598 C C . ARG A 1 198 ? 16.159 7.972 -15.740 1.00 98.31 198 ARG A C 1
ATOM 1600 O O . ARG A 1 198 ? 16.079 7.328 -16.784 1.00 98.31 198 ARG A O 1
ATOM 1607 N N . ARG A 1 199 ? 15.695 9.225 -15.646 1.00 98.44 199 ARG A N 1
ATOM 1608 C CA . ARG A 1 199 ? 15.086 9.941 -16.785 1.00 98.44 199 ARG A CA 1
ATOM 1609 C C . ARG A 1 199 ? 16.083 10.180 -17.920 1.00 98.44 199 ARG A C 1
ATOM 1611 O O . ARG A 1 199 ? 15.690 10.151 -19.083 1.00 98.44 199 ARG A O 1
ATOM 1618 N N . THR A 1 200 ? 17.349 10.432 -17.595 1.00 98.38 200 THR A N 1
ATOM 1619 C CA . THR A 1 200 ? 18.412 10.635 -18.591 1.00 98.38 200 THR A CA 1
ATOM 1620 C C . THR A 1 200 ? 18.699 9.341 -19.345 1.00 98.38 200 THR A C 1
ATOM 1622 O O . THR A 1 200 ? 18.625 9.334 -20.571 1.00 98.38 200 THR A O 1
ATOM 1625 N N . PHE A 1 201 ? 18.883 8.228 -18.632 1.00 98.56 201 PHE A N 1
ATOM 1626 C CA . PHE A 1 201 ? 19.069 6.915 -19.248 1.00 98.56 201 PHE A CA 1
ATOM 1627 C C . PHE A 1 201 ? 17.880 6.497 -20.110 1.00 98.56 201 PHE A C 1
ATOM 1629 O O . PHE A 1 201 ? 18.078 5.922 -21.175 1.00 98.56 201 PHE A O 1
ATOM 1636 N N . GLU A 1 202 ? 16.647 6.803 -19.701 1.00 98.50 202 GLU A N 1
ATOM 1637 C CA . GLU A 1 202 ? 15.477 6.478 -20.518 1.00 98.50 202 GLU A CA 1
ATOM 1638 C C . GLU A 1 202 ? 15.460 7.274 -21.831 1.00 98.50 202 GLU A C 1
ATOM 1640 O O . GLU A 1 202 ? 15.213 6.703 -22.894 1.00 98.50 202 GLU A O 1
ATOM 1645 N N . LYS A 1 203 ? 15.796 8.570 -21.786 1.00 98.50 203 LYS A N 1
ATOM 1646 C CA . LYS A 1 203 ? 15.938 9.401 -22.993 1.00 98.50 203 LYS A CA 1
ATOM 1647 C C . LYS A 1 203 ? 17.054 8.896 -23.903 1.00 98.50 203 LYS A C 1
ATOM 1649 O O . LYS A 1 203 ? 16.857 8.797 -25.112 1.00 98.50 203 LYS A O 1
ATOM 1654 N N . GLU A 1 204 ? 18.210 8.558 -23.338 1.00 98.56 204 GLU A N 1
ATOM 1655 C CA . GLU A 1 204 ? 19.325 7.986 -24.094 1.00 98.56 204 GLU A CA 1
ATOM 1656 C C . GLU A 1 204 ? 18.927 6.654 -24.730 1.00 98.56 204 GLU A C 1
ATOM 1658 O O . GLU A 1 204 ? 19.136 6.453 -25.923 1.00 98.56 204 GLU A O 1
ATOM 1663 N N . ARG A 1 205 ? 18.273 5.765 -23.976 1.00 98.56 205 ARG A N 1
ATOM 1664 C CA . ARG A 1 205 ? 17.784 4.475 -24.473 1.00 98.56 205 ARG A CA 1
ATOM 1665 C C . ARG A 1 205 ? 16.825 4.645 -25.648 1.00 98.56 205 ARG A C 1
ATOM 1667 O O . ARG A 1 205 ? 16.940 3.911 -26.632 1.00 98.56 205 ARG A O 1
ATOM 1674 N N . GLN A 1 206 ? 15.909 5.608 -25.570 1.00 98.44 206 GLN A N 1
ATOM 1675 C CA . GLN A 1 206 ? 15.014 5.952 -26.676 1.00 98.44 206 GLN A CA 1
ATOM 1676 C C . GLN A 1 206 ? 15.805 6.453 -27.889 1.00 98.44 206 GLN A C 1
ATOM 1678 O O . GLN A 1 206 ? 15.652 5.905 -28.979 1.00 98.44 206 GLN A O 1
ATOM 1683 N N . ALA A 1 207 ? 16.736 7.391 -27.694 1.00 98.50 207 ALA A N 1
ATOM 1684 C CA . ALA A 1 207 ? 17.575 7.917 -28.770 1.00 98.50 207 ALA A CA 1
ATOM 1685 C C . ALA A 1 207 ? 18.423 6.827 -29.457 1.00 98.50 207 ALA A C 1
ATOM 1687 O O . ALA A 1 207 ? 18.506 6.784 -30.687 1.00 98.50 207 ALA A O 1
ATOM 1688 N N . PHE A 1 208 ? 19.015 5.908 -28.687 1.00 98.69 208 PHE A N 1
ATOM 1689 C CA . PHE A 1 208 ? 19.761 4.767 -29.222 1.00 98.69 208 PHE A CA 1
ATOM 1690 C C . PHE A 1 208 ? 18.858 3.799 -29.990 1.00 98.69 208 PHE A C 1
ATOM 1692 O O . PHE A 1 208 ? 19.247 3.304 -31.051 1.00 98.69 208 PHE A O 1
ATOM 1699 N N . THR A 1 209 ? 17.648 3.551 -29.489 1.00 98.69 209 THR A N 1
ATOM 1700 C CA . THR A 1 209 ? 16.671 2.682 -30.156 1.00 98.69 209 THR A CA 1
ATOM 1701 C C . THR A 1 209 ? 16.242 3.275 -31.496 1.00 98.69 209 THR A C 1
ATOM 1703 O O . THR A 1 209 ? 16.272 2.582 -32.515 1.00 98.69 209 THR A O 1
ATOM 1706 N N . ASP A 1 210 ? 15.944 4.572 -31.535 1.00 98.62 210 ASP A N 1
ATOM 1707 C CA . ASP A 1 210 ? 15.571 5.275 -32.763 1.00 98.62 210 ASP A CA 1
ATOM 1708 C C . ASP A 1 210 ? 16.716 5.302 -33.779 1.00 98.62 210 ASP A C 1
ATOM 1710 O O . ASP A 1 210 ? 16.508 5.043 -34.969 1.00 98.62 210 ASP A O 1
ATOM 1714 N N . ALA A 1 211 ? 17.947 5.548 -33.319 1.00 98.69 211 ALA A N 1
ATOM 1715 C CA . ALA A 1 211 ? 19.130 5.499 -34.169 1.00 98.69 211 ALA A CA 1
ATOM 1716 C C . ALA A 1 211 ? 19.342 4.100 -34.772 1.00 98.69 211 ALA A C 1
ATOM 1718 O O . ALA A 1 211 ? 19.623 3.983 -35.967 1.00 98.69 211 ALA A O 1
ATOM 1719 N N . ALA A 1 212 ? 19.153 3.037 -33.985 1.00 98.62 212 ALA A N 1
ATOM 1720 C CA . ALA A 1 212 ? 19.263 1.660 -34.459 1.00 98.62 212 ALA A CA 1
ATOM 1721 C C . ALA A 1 212 ? 18.170 1.307 -35.483 1.00 98.62 212 ALA A C 1
ATOM 1723 O O . ALA A 1 212 ? 18.461 0.680 -36.506 1.00 98.62 212 ALA A O 1
ATOM 1724 N N . ILE A 1 213 ? 16.925 1.747 -35.258 1.00 98.38 213 ILE A N 1
ATOM 1725 C CA . ILE A 1 213 ? 15.823 1.574 -36.216 1.00 98.38 213 ILE A CA 1
ATOM 1726 C C . ILE A 1 213 ? 16.140 2.302 -37.524 1.00 98.38 213 ILE A C 1
ATOM 1728 O O . ILE A 1 213 ? 15.989 1.718 -38.601 1.00 98.38 213 ILE A O 1
ATOM 1732 N N . ARG A 1 214 ? 16.601 3.555 -37.451 1.00 98.69 214 ARG A N 1
ATOM 1733 C CA . ARG A 1 214 ? 16.975 4.343 -38.632 1.00 98.69 214 ARG A CA 1
ATOM 1734 C C . ARG A 1 214 ? 18.095 3.664 -39.418 1.00 98.69 214 ARG A C 1
ATOM 1736 O O . ARG A 1 214 ? 17.932 3.432 -40.613 1.00 98.69 214 ARG A O 1
ATOM 1743 N N . LEU A 1 215 ? 19.162 3.245 -38.740 1.00 98.56 215 LEU A N 1
ATOM 1744 C CA . LEU A 1 215 ? 20.277 2.533 -39.364 1.00 98.56 215 LEU A CA 1
ATOM 1745 C C . LEU A 1 215 ? 19.827 1.218 -40.016 1.00 98.56 215 LEU A C 1
ATOM 1747 O O . LEU A 1 215 ? 20.300 0.858 -41.091 1.00 98.56 215 LEU A O 1
ATOM 1751 N N . SER A 1 216 ? 18.901 0.490 -39.389 1.00 98.38 216 SER A N 1
ATOM 1752 C CA . SER A 1 216 ? 18.335 -0.734 -39.961 1.00 98.38 216 SER A CA 1
ATOM 1753 C C . SER A 1 216 ? 17.598 -0.456 -41.277 1.00 98.38 216 SER A C 1
ATOM 1755 O O . SER A 1 216 ? 17.805 -1.170 -42.263 1.00 98.38 216 SER A O 1
ATOM 1757 N N . ARG A 1 217 ? 16.803 0.622 -41.335 1.00 98.44 217 ARG A N 1
ATOM 1758 C CA . ARG A 1 217 ? 16.117 1.054 -42.566 1.00 98.44 217 ARG A CA 1
ATOM 1759 C C . ARG A 1 217 ? 17.115 1.438 -43.654 1.00 98.44 217 ARG A C 1
ATOM 1761 O O . ARG A 1 217 ? 17.028 0.905 -44.756 1.00 98.44 217 ARG A O 1
ATOM 1768 N N . GLU A 1 218 ? 18.109 2.257 -43.319 1.00 98.31 218 GLU A N 1
ATOM 1769 C CA . GLU A 1 218 ? 19.171 2.667 -44.247 1.00 98.31 218 GLU A CA 1
ATOM 1770 C C . GLU A 1 218 ? 19.940 1.458 -44.806 1.00 98.31 218 GLU A C 1
ATOM 1772 O O . GLU A 1 218 ? 20.177 1.370 -46.011 1.00 98.31 218 GLU A O 1
ATOM 1777 N N . ARG A 1 219 ? 20.266 0.466 -43.964 1.00 98.50 219 ARG A N 1
ATOM 1778 C CA . ARG A 1 219 ? 20.894 -0.792 -44.407 1.00 98.50 219 ARG A CA 1
ATOM 1779 C C . ARG A 1 219 ? 19.998 -1.583 -45.360 1.00 98.50 219 ARG A C 1
ATOM 1781 O O . ARG A 1 219 ? 20.499 -2.130 -46.344 1.00 98.50 219 ARG A O 1
ATOM 1788 N N . CYS A 1 220 ? 18.694 -1.648 -45.090 1.00 98.12 220 CYS A N 1
ATOM 1789 C CA . CYS A 1 220 ? 17.735 -2.295 -45.988 1.00 98.12 220 CYS A CA 1
ATOM 1790 C C . CYS A 1 220 ? 17.669 -1.581 -47.345 1.00 98.12 220 CYS A C 1
ATOM 1792 O O . CYS A 1 220 ? 17.683 -2.237 -48.387 1.00 98.12 220 CYS A O 1
ATOM 1794 N N . ASP A 1 221 ? 17.631 -0.250 -47.346 1.00 98.31 221 ASP A N 1
ATOM 1795 C CA . ASP A 1 221 ? 17.588 0.562 -48.564 1.00 98.31 221 ASP A CA 1
ATOM 1796 C C . ASP A 1 221 ? 18.861 0.415 -49.390 1.00 98.31 221 ASP A C 1
ATOM 1798 O O . ASP A 1 221 ? 18.787 0.158 -50.593 1.00 98.31 221 ASP A O 1
ATOM 1802 N N . PHE A 1 222 ? 20.023 0.457 -48.742 1.00 98.31 222 PHE A N 1
ATOM 1803 C CA . PHE A 1 222 ? 21.302 0.205 -49.395 1.00 98.31 222 PHE A CA 1
ATOM 1804 C C . PHE A 1 222 ? 21.360 -1.199 -50.013 1.00 98.31 222 PHE A C 1
ATOM 1806 O O . PHE A 1 222 ? 21.775 -1.369 -51.162 1.00 98.31 222 PHE A O 1
ATOM 1813 N N . GLY A 1 223 ? 20.877 -2.216 -49.290 1.00 98.25 223 GLY A N 1
ATOM 1814 C CA . GLY A 1 223 ? 20.761 -3.579 -49.809 1.00 98.25 223 GLY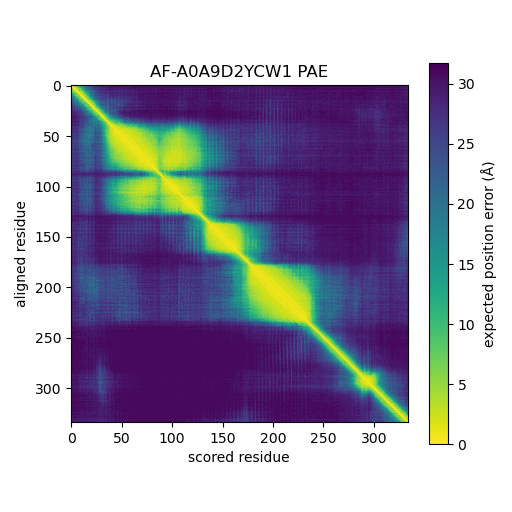 A CA 1
ATOM 1815 C C . GLY A 1 223 ? 19.870 -3.661 -51.053 1.00 98.25 223 GLY A C 1
ATOM 1816 O O . GLY A 1 223 ? 20.244 -4.299 -52.039 1.00 98.25 223 GLY A O 1
ATOM 1817 N N . ARG A 1 224 ? 18.726 -2.963 -51.049 1.00 97.81 224 ARG A N 1
ATOM 1818 C CA . ARG A 1 224 ? 17.815 -2.873 -52.204 1.00 97.81 224 ARG A CA 1
ATOM 1819 C C . ARG A 1 224 ? 18.448 -2.165 -53.400 1.00 97.81 224 ARG A C 1
ATOM 1821 O O . ARG A 1 224 ? 18.302 -2.642 -54.527 1.00 97.81 224 ARG A O 1
ATOM 1828 N N . GLN A 1 225 ? 19.162 -1.065 -53.174 1.00 97.62 225 GLN A N 1
ATOM 1829 C CA . GLN A 1 225 ? 19.876 -0.334 -54.226 1.00 97.62 225 GLN A CA 1
ATOM 1830 C C . GLN A 1 225 ? 20.964 -1.206 -54.856 1.00 97.62 225 GLN A C 1
ATOM 1832 O O . GLN A 1 225 ? 21.010 -1.344 -56.077 1.00 97.62 225 GLN A O 1
ATOM 1837 N N . LYS A 1 226 ? 21.772 -1.885 -54.033 1.00 97.81 226 LYS A N 1
ATOM 1838 C CA . LYS A 1 226 ? 22.796 -2.825 -54.504 1.00 97.81 226 LYS A CA 1
ATOM 1839 C C . LYS A 1 226 ? 22.188 -3.970 -55.317 1.00 97.81 226 LYS A C 1
ATOM 1841 O O . LYS A 1 226 ? 22.687 -4.280 -56.394 1.00 97.81 226 LYS A O 1
ATOM 1846 N N . ALA A 1 227 ? 21.102 -4.579 -54.840 1.00 97.12 227 ALA A N 1
ATOM 1847 C CA . ALA A 1 227 ? 20.409 -5.641 -55.571 1.00 97.12 227 ALA A CA 1
ATOM 1848 C C . ALA A 1 227 ? 19.840 -5.146 -56.912 1.00 97.12 227 ALA A C 1
ATOM 1850 O O . ALA A 1 227 ? 19.928 -5.854 -57.913 1.00 97.12 227 ALA A O 1
ATOM 1851 N N . SER A 1 228 ? 19.302 -3.924 -56.951 1.00 95.75 228 SER A N 1
ATOM 1852 C CA . SER A 1 228 ? 18.783 -3.305 -58.179 1.00 95.75 228 SER A CA 1
ATOM 1853 C C . SER A 1 228 ? 19.895 -3.023 -59.188 1.00 95.75 228 SER A C 1
ATOM 1855 O O . SER A 1 228 ? 19.728 -3.325 -60.366 1.00 95.75 228 SER A O 1
ATOM 1857 N N . LEU A 1 229 ? 21.046 -2.528 -58.722 1.00 95.69 229 LEU A N 1
ATOM 1858 C CA . LEU A 1 229 ? 22.229 -2.309 -59.554 1.00 95.69 229 LEU A CA 1
ATOM 1859 C C . LEU A 1 229 ? 22.738 -3.625 -60.158 1.00 95.69 229 LEU A C 1
ATOM 1861 O O . LEU A 1 229 ? 22.961 -3.714 -61.361 1.00 95.69 229 LEU A O 1
ATOM 1865 N N . VAL A 1 230 ? 22.861 -4.671 -59.336 1.00 95.31 230 VAL A N 1
ATOM 1866 C CA . VAL A 1 230 ? 23.281 -6.003 -59.795 1.00 95.31 230 VAL A CA 1
ATOM 1867 C C . VAL A 1 230 ? 22.273 -6.580 -60.792 1.00 95.31 230 VAL A C 1
ATOM 1869 O O . VAL A 1 230 ? 22.668 -7.114 -61.824 1.00 95.31 230 VAL A O 1
ATOM 1872 N N . LYS A 1 231 ? 20.969 -6.429 -60.534 1.00 95.06 231 LYS A N 1
ATOM 1873 C CA . LYS A 1 231 ? 19.913 -6.835 -61.470 1.00 95.06 231 LYS A CA 1
ATOM 1874 C C . LYS A 1 231 ? 20.036 -6.100 -62.806 1.00 95.06 231 LYS A C 1
ATOM 1876 O O . LYS A 1 231 ? 19.907 -6.740 -63.843 1.00 95.06 231 LYS A O 1
ATOM 1881 N N . GLN A 1 232 ? 20.279 -4.790 -62.790 1.00 93.56 232 GLN A N 1
ATOM 1882 C CA . GLN A 1 232 ? 20.468 -4.005 -64.009 1.00 93.56 232 GLN A CA 1
ATOM 1883 C C . GLN A 1 232 ? 21.686 -4.496 -64.794 1.00 93.56 232 GLN A C 1
ATOM 1885 O O . GLN A 1 232 ? 21.556 -4.728 -65.988 1.00 93.56 232 GLN A O 1
ATOM 1890 N N . MET A 1 233 ? 22.817 -4.731 -64.123 1.00 91.44 233 MET A N 1
ATOM 1891 C CA . MET A 1 233 ? 24.019 -5.296 -64.743 1.00 91.44 233 MET A CA 1
ATOM 1892 C C . MET A 1 233 ? 23.716 -6.642 -65.418 1.00 91.44 233 MET A C 1
ATOM 1894 O O . MET A 1 233 ? 23.956 -6.791 -66.606 1.00 91.44 233 MET A O 1
ATOM 1898 N N . PHE A 1 234 ? 23.054 -7.582 -64.732 1.00 90.44 234 PHE A N 1
ATOM 1899 C CA . PHE A 1 234 ? 22.675 -8.868 -65.338 1.00 90.44 234 PHE A CA 1
ATOM 1900 C C . PHE A 1 234 ? 21.688 -8.754 -66.508 1.00 90.44 234 PHE A C 1
ATOM 1902 O O . PHE A 1 234 ? 21.755 -9.554 -67.437 1.00 90.44 234 PHE A O 1
ATOM 1909 N N . VAL A 1 235 ? 20.746 -7.808 -66.468 1.00 85.25 235 VAL A N 1
ATOM 1910 C CA . VAL A 1 235 ? 19.784 -7.600 -67.565 1.00 85.25 235 VAL A CA 1
ATOM 1911 C C . VAL A 1 235 ? 20.462 -6.947 -68.771 1.00 85.25 235 VAL A C 1
ATOM 1913 O O . VAL A 1 235 ? 20.202 -7.358 -69.899 1.00 85.25 235 VAL A O 1
ATOM 1916 N N . CYS A 1 236 ? 21.330 -5.960 -68.544 1.00 76.19 236 CYS A N 1
ATOM 1917 C CA . CYS A 1 236 ? 22.063 -5.257 -69.595 1.00 76.19 236 CYS A CA 1
ATOM 1918 C C . CYS A 1 236 ? 23.172 -6.118 -70.218 1.00 76.19 236 CYS A C 1
ATOM 1920 O O . CYS A 1 236 ? 23.358 -6.065 -71.431 1.00 76.19 236 CYS A O 1
ATOM 1922 N N . ASP A 1 237 ? 23.847 -6.949 -69.423 1.00 65.31 237 ASP A N 1
ATOM 1923 C CA . ASP A 1 237 ? 24.945 -7.814 -69.873 1.00 65.31 237 ASP A CA 1
ATOM 1924 C C . ASP A 1 237 ? 24.458 -9.185 -70.377 1.00 65.31 237 ASP A C 1
ATOM 1926 O O . ASP A 1 237 ? 25.265 -10.027 -70.771 1.00 65.31 237 ASP A O 1
ATOM 1930 N N . SER A 1 238 ? 23.141 -9.439 -70.387 1.00 62.16 238 SER A N 1
ATOM 1931 C CA . SER A 1 238 ? 22.573 -10.681 -70.920 1.00 62.16 238 SER A CA 1
ATOM 1932 C C . SER A 1 238 ? 22.667 -10.704 -72.454 1.00 62.16 238 SER A C 1
ATOM 1934 O O . SER A 1 238 ? 21.959 -9.949 -73.132 1.00 62.16 238 SER A O 1
ATOM 1936 N N . PRO A 1 239 ? 23.469 -11.607 -73.052 1.00 57.69 239 PRO A N 1
ATOM 1937 C CA . PRO A 1 239 ? 23.727 -11.618 -74.493 1.00 57.69 239 PRO A CA 1
ATOM 1938 C C . PRO A 1 239 ? 22.523 -12.076 -75.338 1.00 57.69 239 PRO A C 1
ATOM 1940 O O . PRO A 1 239 ? 22.619 -12.135 -76.561 1.00 57.69 239 PRO A O 1
ATOM 1943 N N . LEU A 1 240 ? 21.374 -12.381 -74.722 1.00 56.59 240 LEU A N 1
ATOM 1944 C CA . LEU A 1 240 ? 20.179 -12.883 -75.411 1.00 56.59 240 LEU A CA 1
ATOM 1945 C C . LEU A 1 240 ? 19.213 -11.785 -75.894 1.00 56.59 240 LEU A C 1
ATOM 1947 O O . LEU A 1 240 ? 18.324 -12.087 -76.685 1.00 56.59 240 LEU A O 1
ATOM 1951 N N . PHE A 1 241 ? 19.388 -10.523 -75.481 1.00 52.59 241 PHE A N 1
ATOM 1952 C CA . PHE A 1 241 ? 18.539 -9.400 -75.929 1.00 52.59 241 PHE A CA 1
ATOM 1953 C C . PHE A 1 241 ? 19.249 -8.380 -76.839 1.00 52.59 241 PHE A C 1
ATOM 1955 O O . PHE A 1 241 ? 18.603 -7.493 -77.394 1.00 52.59 241 PHE A O 1
ATOM 1962 N N . GLY A 1 242 ? 20.560 -8.521 -77.055 1.00 51.00 242 GLY A N 1
ATOM 1963 C CA . GLY A 1 242 ? 21.383 -7.556 -77.797 1.00 51.00 242 GLY A CA 1
ATOM 1964 C C . GLY A 1 242 ? 21.545 -7.812 -79.299 1.00 51.00 242 GLY A C 1
ATOM 1965 O O . GLY A 1 242 ? 22.327 -7.118 -79.942 1.00 51.00 242 GLY A O 1
ATOM 1966 N N . GLN A 1 243 ? 20.848 -8.788 -79.891 1.00 49.47 243 GLN A N 1
ATOM 1967 C CA . GLN A 1 243 ? 21.062 -9.165 -81.296 1.00 49.47 243 GLN A CA 1
ATOM 1968 C C . GLN A 1 243 ? 19.885 -8.810 -82.210 1.00 49.47 243 GLN A C 1
ATOM 1970 O O . GLN A 1 243 ? 19.492 -9.601 -83.062 1.00 49.47 243 GLN A O 1
ATOM 1975 N N . ARG A 1 244 ? 19.295 -7.616 -82.059 1.00 48.03 244 ARG A N 1
ATOM 1976 C CA . ARG A 1 244 ? 18.398 -7.066 -83.094 1.00 48.03 244 ARG A CA 1
ATOM 1977 C C . ARG A 1 244 ? 18.170 -5.554 -83.016 1.00 48.03 244 ARG A C 1
ATOM 1979 O O . ARG A 1 244 ? 17.048 -5.103 -83.185 1.00 48.03 244 ARG A O 1
ATOM 1986 N N . ALA A 1 245 ? 19.212 -4.747 -82.823 1.00 46.34 245 ALA A N 1
ATOM 1987 C CA . ALA A 1 245 ? 19.100 -3.319 -83.135 1.00 46.34 245 ALA A CA 1
ATOM 1988 C C . ALA A 1 245 ? 20.442 -2.680 -83.512 1.00 46.34 245 ALA A C 1
ATOM 1990 O O . ALA A 1 245 ? 21.160 -2.118 -82.700 1.00 46.34 245 ALA A O 1
ATOM 1991 N N . SER A 1 246 ? 20.691 -2.718 -84.817 1.00 42.25 246 SER A N 1
ATOM 1992 C CA . SER A 1 246 ? 21.023 -1.517 -85.580 1.00 42.25 246 SER A CA 1
ATOM 1993 C C . SER A 1 246 ? 22.412 -0.903 -85.385 1.00 42.25 246 SER A C 1
ATOM 1995 O O . SER A 1 246 ? 22.631 0.110 -84.732 1.00 42.25 246 SER A O 1
ATOM 1997 N N . ARG A 1 247 ? 23.331 -1.483 -86.152 1.00 53.00 247 ARG A N 1
ATOM 1998 C CA . ARG A 1 247 ? 24.366 -0.789 -86.921 1.00 53.00 247 ARG A CA 1
ATOM 1999 C C . ARG A 1 247 ? 23.847 0.546 -87.491 1.00 53.00 247 ARG A C 1
ATOM 2001 O O . ARG A 1 247 ? 23.189 0.500 -88.526 1.00 53.00 247 ARG A O 1
ATOM 2008 N N . ARG A 1 248 ? 24.200 1.688 -86.886 1.00 48.78 248 ARG A N 1
ATOM 2009 C CA . ARG A 1 248 ? 24.660 2.930 -87.555 1.00 48.78 248 ARG A CA 1
ATOM 2010 C C . ARG A 1 248 ? 24.589 4.165 -86.655 1.00 48.78 248 ARG A C 1
ATOM 2012 O O . ARG A 1 248 ? 23.616 4.379 -85.951 1.00 48.78 248 ARG A O 1
ATOM 2019 N N . GLU A 1 249 ? 25.620 4.982 -86.856 1.00 37.44 249 GLU A N 1
ATOM 2020 C CA . GLU A 1 249 ? 25.637 6.444 -86.779 1.00 37.44 249 GLU A CA 1
ATOM 2021 C C . GLU A 1 249 ? 25.680 7.111 -85.393 1.00 37.44 249 GLU A C 1
ATOM 2023 O O . GLU A 1 249 ? 24.705 7.304 -84.679 1.00 37.44 249 GLU A O 1
ATOM 2028 N N . SER A 1 250 ? 26.908 7.535 -85.093 1.00 47.28 250 SER A N 1
ATOM 2029 C CA . SER A 1 250 ? 27.313 8.679 -84.292 1.00 47.28 250 SER A CA 1
ATOM 2030 C C . SER A 1 250 ? 26.316 9.845 -84.315 1.00 47.28 250 SER A C 1
ATOM 2032 O O . SER A 1 250 ? 26.138 10.489 -85.345 1.00 47.28 250 SER A O 1
ATOM 2034 N N . SER A 1 251 ? 25.790 10.224 -83.151 1.00 37.88 251 SER A N 1
ATOM 2035 C CA . SER A 1 251 ? 25.389 11.610 -82.896 1.00 37.88 251 SER A CA 1
ATOM 2036 C C . SER A 1 251 ? 25.427 11.919 -81.402 1.00 37.88 251 SER A C 1
ATOM 2038 O O . SER A 1 251 ? 24.717 11.311 -80.604 1.00 37.88 251 SER A O 1
ATOM 2040 N N . SER A 1 252 ? 26.274 12.888 -81.065 1.00 46.66 252 SER A N 1
ATOM 2041 C CA . SER A 1 252 ? 26.234 13.715 -79.860 1.00 46.66 252 SER A CA 1
ATOM 2042 C C . SER A 1 252 ? 24.800 14.042 -79.426 1.00 46.66 252 SER A C 1
ATOM 2044 O O . SER A 1 252 ? 24.061 14.647 -80.197 1.00 46.66 252 SER A O 1
ATOM 2046 N N . PHE A 1 253 ? 24.441 13.704 -78.184 1.00 39.06 253 PHE A N 1
ATOM 2047 C CA . PHE A 1 253 ? 23.388 14.404 -77.452 1.00 39.06 253 PHE A CA 1
ATOM 2048 C C . PHE A 1 253 ? 23.789 14.591 -75.989 1.00 39.06 253 PHE A C 1
ATOM 2050 O O . PHE A 1 253 ? 24.069 13.648 -75.252 1.00 39.06 253 PHE A O 1
ATOM 2057 N N . ASN A 1 254 ? 23.840 15.867 -75.622 1.00 47.62 254 ASN A N 1
ATOM 2058 C CA . ASN A 1 254 ? 24.194 16.411 -74.326 1.00 47.62 254 ASN A CA 1
ATOM 2059 C C . ASN A 1 254 ? 23.145 16.076 -73.259 1.00 47.62 254 ASN A C 1
ATOM 2061 O O . ASN A 1 254 ? 21.961 16.319 -73.470 1.00 47.62 254 ASN A O 1
ATOM 2065 N N . TYR A 1 255 ? 23.605 15.682 -72.073 1.00 38.28 255 TYR A N 1
ATOM 2066 C CA . TYR A 1 255 ? 22.938 16.011 -70.815 1.00 38.28 255 TYR A CA 1
ATOM 2067 C C . TYR A 1 255 ? 24.002 16.507 -69.834 1.00 38.28 255 TYR A C 1
ATOM 2069 O O . TYR A 1 255 ? 24.747 15.736 -69.236 1.00 38.28 255 TYR A O 1
ATOM 2077 N N . SER A 1 256 ? 24.087 17.826 -69.697 1.00 47.12 256 SER A N 1
ATOM 2078 C CA . SER A 1 256 ? 24.701 18.489 -68.552 1.00 47.12 256 SER A CA 1
ATOM 2079 C C . SER A 1 256 ? 23.577 19.122 -67.750 1.00 47.12 256 SER A C 1
ATOM 2081 O O . SER A 1 256 ? 22.817 19.880 -68.333 1.00 47.12 256 SER A O 1
ATOM 2083 N N . VAL A 1 257 ? 23.487 18.816 -66.456 1.00 41.25 257 VAL A N 1
ATOM 2084 C CA . VAL A 1 257 ? 23.295 19.760 -65.339 1.00 41.25 257 VAL A CA 1
ATOM 2085 C C . VAL A 1 257 ? 23.449 18.929 -64.064 1.00 41.25 257 VAL A C 1
ATOM 2087 O O . VAL A 1 257 ? 22.589 18.113 -63.758 1.00 41.25 257 VAL A O 1
ATOM 2090 N N . LEU A 1 258 ? 24.562 19.115 -63.354 1.00 45.66 258 LEU A N 1
ATOM 2091 C CA . LEU A 1 258 ? 24.629 19.422 -61.919 1.00 45.66 258 LEU A CA 1
ATOM 2092 C C . LEU A 1 258 ? 26.097 19.761 -61.598 1.00 45.66 258 LEU A C 1
ATOM 2094 O O . LEU A 1 258 ? 27.013 19.047 -61.997 1.00 45.66 258 LEU A O 1
ATOM 2098 N N . GLY A 1 259 ? 26.294 20.935 -60.998 1.00 37.72 259 GLY A N 1
ATOM 2099 C CA . GLY A 1 259 ? 27.579 21.621 -60.854 1.00 37.72 259 GLY A CA 1
ATOM 2100 C C . GLY A 1 259 ? 28.537 21.048 -59.795 1.00 37.72 259 GLY A C 1
ATOM 2101 O O . GLY A 1 259 ? 28.232 20.048 -59.146 1.00 37.72 259 GLY A O 1
ATOM 2102 N N . PRO A 1 260 ? 29.710 21.689 -59.625 1.00 51.88 260 PRO A N 1
ATOM 2103 C CA . PRO A 1 260 ? 30.840 21.154 -58.877 1.00 51.88 260 PRO A CA 1
ATOM 2104 C C . PRO A 1 260 ? 30.790 21.543 -57.395 1.00 51.88 260 PRO A C 1
ATOM 2106 O O . PRO A 1 260 ? 30.558 22.703 -57.060 1.00 51.88 260 PRO A O 1
ATOM 2109 N N . ILE A 1 261 ? 31.113 20.601 -56.508 1.00 41.69 261 ILE A N 1
ATOM 2110 C CA . ILE A 1 261 ? 31.580 20.906 -55.151 1.00 41.69 261 ILE A CA 1
ATOM 2111 C C . ILE A 1 261 ? 32.925 20.201 -54.966 1.00 41.69 261 ILE A C 1
ATOM 2113 O O . ILE A 1 261 ? 33.008 18.983 -54.840 1.00 41.69 261 ILE A O 1
ATOM 2117 N N . ASN A 1 262 ? 33.980 21.012 -55.005 1.00 42.28 262 ASN A N 1
ATOM 2118 C CA . ASN A 1 262 ? 35.333 20.675 -54.582 1.00 42.28 262 ASN A CA 1
ATOM 2119 C C . ASN A 1 262 ? 35.389 20.541 -53.058 1.00 42.28 262 ASN A C 1
ATOM 2121 O O . ASN A 1 262 ? 34.991 21.485 -52.385 1.00 42.28 262 ASN A O 1
ATOM 2125 N N . ILE A 1 263 ? 35.957 19.440 -52.551 1.00 40.19 263 ILE A N 1
ATOM 2126 C CA . ILE A 1 263 ? 36.881 19.349 -51.395 1.00 40.19 263 ILE A CA 1
ATOM 2127 C C . ILE A 1 263 ? 37.376 17.886 -51.336 1.00 40.19 263 ILE A C 1
ATOM 2129 O O . ILE A 1 263 ? 36.592 16.974 -51.120 1.00 40.19 263 ILE A O 1
ATOM 2133 N N . SER A 1 264 ? 38.589 17.582 -51.809 1.00 42.84 264 SER A N 1
ATOM 2134 C CA . SER A 1 264 ? 39.878 17.706 -51.102 1.00 42.84 264 SER A CA 1
ATOM 2135 C C . SER A 1 264 ? 40.119 16.582 -50.084 1.00 42.84 264 SER A C 1
ATOM 2137 O O . SER A 1 264 ? 39.525 16.590 -49.010 1.00 42.84 264 SER A O 1
ATOM 2139 N N . GLY A 1 265 ? 41.055 15.672 -50.402 1.00 32.50 265 GLY A N 1
ATOM 2140 C CA . GLY A 1 265 ? 41.672 14.768 -49.422 1.00 32.50 265 GLY A CA 1
ATOM 2141 C C . GLY A 1 265 ? 42.094 13.382 -49.928 1.00 32.50 265 GLY A C 1
ATOM 2142 O O . GLY A 1 265 ? 41.666 12.389 -49.353 1.00 32.50 265 GLY A O 1
ATOM 2143 N N . CYS A 1 266 ? 42.946 13.277 -50.954 1.00 38.72 266 CYS A N 1
ATOM 2144 C CA . CYS A 1 266 ? 43.698 12.040 -51.219 1.00 38.72 266 CYS A CA 1
ATOM 2145 C C . CYS A 1 266 ? 45.186 12.303 -50.971 1.00 38.72 266 CYS A C 1
ATOM 2147 O O . CYS A 1 266 ? 45.792 13.109 -51.674 1.00 38.72 266 CYS A O 1
ATOM 2149 N N . LEU A 1 267 ? 45.762 11.627 -49.974 1.00 48.34 267 LEU A N 1
ATOM 2150 C CA . LEU A 1 267 ? 47.211 11.520 -49.796 1.00 48.34 267 LEU A CA 1
ATOM 2151 C C . LEU A 1 267 ? 47.714 10.182 -50.366 1.00 48.34 267 LEU A C 1
ATOM 2153 O O . LEU A 1 267 ? 46.947 9.216 -50.406 1.00 48.34 267 LEU A O 1
ATOM 2157 N N . PRO A 1 268 ? 48.969 10.132 -50.850 1.00 48.06 268 PRO A N 1
ATOM 2158 C CA . PRO A 1 268 ? 49.450 9.060 -51.706 1.00 48.06 268 PRO A CA 1
ATOM 2159 C C . PRO A 1 268 ? 49.955 7.851 -50.915 1.00 48.06 268 PRO A C 1
ATOM 2161 O O . PRO A 1 268 ? 50.523 7.968 -49.832 1.00 48.06 268 PRO A O 1
ATOM 2164 N N . PHE A 1 269 ? 49.793 6.686 -51.535 1.00 40.09 269 PHE A N 1
ATOM 2165 C CA . PHE A 1 269 ? 50.498 5.458 -51.199 1.00 40.09 269 PHE A CA 1
ATOM 2166 C C . PHE A 1 269 ? 52.004 5.617 -51.445 1.00 40.09 269 PHE A C 1
ATOM 2168 O O . PHE A 1 269 ? 52.414 6.065 -52.517 1.00 40.09 269 PHE A O 1
ATOM 2175 N N . THR A 1 270 ? 52.818 5.152 -50.501 1.00 36.25 270 THR A N 1
ATOM 2176 C CA . THR A 1 270 ? 54.227 4.798 -50.723 1.00 36.25 270 THR A CA 1
ATOM 2177 C C . THR A 1 270 ? 54.464 3.336 -50.313 1.00 36.25 270 THR A C 1
ATOM 2179 O O . THR A 1 270 ? 53.988 2.928 -49.252 1.00 36.25 270 THR A O 1
ATOM 2182 N N . PRO A 1 271 ? 55.166 2.530 -51.136 1.00 61.03 271 PRO A N 1
ATOM 2183 C CA . PRO A 1 271 ? 55.461 1.120 -50.869 1.00 61.03 271 PRO A CA 1
ATOM 2184 C C . PRO A 1 271 ? 56.930 0.880 -50.466 1.00 61.03 271 PRO A C 1
ATOM 2186 O O . PRO A 1 271 ? 57.810 1.577 -50.960 1.00 61.03 271 PRO A O 1
ATOM 2189 N N . SER A 1 272 ? 57.180 -0.147 -49.640 1.00 32.91 272 SER A N 1
ATOM 2190 C CA . SER A 1 272 ? 58.397 -1.004 -49.572 1.00 32.91 272 SER A CA 1
ATOM 2191 C C . SER A 1 272 ? 58.432 -1.743 -48.223 1.00 32.91 272 SER A C 1
ATOM 2193 O O . SER A 1 272 ? 57.996 -1.160 -47.237 1.00 32.91 272 SER A O 1
ATOM 2195 N N . SER A 1 273 ? 58.993 -2.935 -48.012 1.00 37.50 273 SER A N 1
ATOM 2196 C CA . SER A 1 273 ? 59.410 -4.066 -48.849 1.00 37.50 273 SER A CA 1
ATOM 2197 C C . SER A 1 273 ? 59.688 -5.237 -47.888 1.00 37.50 273 SER A C 1
ATOM 2199 O O . SER A 1 273 ? 60.364 -5.061 -46.884 1.00 37.50 273 SER A O 1
ATOM 2201 N N . THR A 1 274 ? 59.132 -6.397 -48.229 1.00 39.44 274 THR A N 1
ATOM 2202 C CA . THR A 1 274 ? 59.653 -7.772 -48.126 1.00 39.44 274 THR A CA 1
ATOM 2203 C C . THR A 1 274 ? 60.650 -8.162 -47.019 1.00 39.44 274 THR A C 1
ATOM 2205 O O . THR A 1 274 ? 61.831 -7.842 -47.101 1.00 39.44 274 THR A O 1
ATOM 2208 N N . GLU A 1 275 ? 60.235 -9.109 -46.170 1.00 34.69 275 GLU A N 1
ATOM 2209 C CA . GLU A 1 275 ? 61.020 -10.333 -45.966 1.00 34.69 275 GLU A CA 1
ATOM 2210 C C . GLU A 1 275 ? 60.103 -11.555 -46.112 1.00 34.69 275 GLU A C 1
ATOM 2212 O O . GLU A 1 275 ? 58.971 -11.593 -45.632 1.00 34.69 275 GLU A O 1
ATOM 2217 N N . SER A 1 276 ? 60.587 -12.500 -46.906 1.00 41.47 276 SER A N 1
ATOM 2218 C CA . SER A 1 276 ? 59.905 -13.668 -47.442 1.00 41.47 276 SER A CA 1
ATOM 2219 C C . SER A 1 276 ? 60.326 -14.895 -46.638 1.00 41.47 276 SER A C 1
ATOM 2221 O O . SER A 1 276 ? 61.508 -15.223 -46.611 1.00 41.47 276 SER A O 1
ATOM 2223 N N . GLY A 1 277 ? 59.361 -15.623 -46.079 1.00 32.09 277 GLY A N 1
ATOM 2224 C CA . GLY A 1 277 ? 59.549 -16.971 -45.545 1.00 32.09 277 GLY A CA 1
ATOM 2225 C C . GLY A 1 277 ? 58.329 -17.823 -45.881 1.00 32.09 277 GLY A C 1
ATOM 2226 O O . GLY A 1 277 ? 57.221 -17.531 -45.443 1.00 32.09 277 GLY A O 1
ATOM 2227 N N . ASN A 1 278 ? 58.526 -18.836 -46.720 1.00 39.09 278 ASN A N 1
ATOM 2228 C CA . ASN A 1 278 ? 57.473 -19.676 -47.280 1.00 39.09 278 ASN A CA 1
ATOM 2229 C C . ASN A 1 278 ? 56.816 -20.613 -46.248 1.00 39.09 278 ASN A C 1
ATOM 2231 O O . ASN A 1 278 ? 57.491 -21.198 -45.409 1.00 39.09 278 ASN A O 1
ATOM 2235 N N . ALA A 1 279 ? 55.523 -20.859 -46.492 1.00 37.31 279 ALA A N 1
ATOM 2236 C CA . ALA A 1 279 ? 54.746 -22.059 -46.165 1.00 37.31 279 ALA A CA 1
ATOM 2237 C C . ALA A 1 279 ? 54.371 -22.332 -44.693 1.00 37.31 279 ALA A C 1
ATOM 2239 O O . ALA A 1 279 ? 55.059 -23.049 -43.980 1.00 37.31 279 ALA A O 1
ATOM 2240 N N . ALA A 1 280 ? 53.162 -21.909 -44.313 1.00 36.88 280 ALA A N 1
ATOM 2241 C CA . ALA A 1 280 ? 52.061 -22.801 -43.922 1.00 36.88 280 ALA A CA 1
ATOM 2242 C C . ALA A 1 280 ? 50.799 -21.957 -43.680 1.00 36.88 280 ALA A C 1
ATOM 2244 O O . ALA A 1 280 ? 50.863 -20.890 -43.078 1.00 36.88 280 ALA A O 1
ATOM 2245 N N . VAL A 1 281 ? 49.650 -22.428 -44.164 1.00 48.94 281 VAL A N 1
ATOM 2246 C CA . VAL A 1 281 ? 48.330 -21.867 -43.842 1.00 48.94 281 VAL A CA 1
ATOM 2247 C C . VAL A 1 281 ? 48.149 -21.900 -42.316 1.00 48.94 281 VAL A C 1
ATOM 2249 O O . VAL A 1 281 ? 48.162 -23.002 -41.764 1.00 48.94 281 VAL A O 1
ATOM 2252 N N . PRO A 1 282 ? 47.962 -20.768 -41.607 1.00 41.94 282 PRO A N 1
ATOM 2253 C CA . PRO A 1 282 ? 47.537 -20.823 -40.225 1.00 41.94 282 PRO A CA 1
ATOM 2254 C C . PRO A 1 282 ? 46.020 -20.982 -40.225 1.00 41.94 282 PRO A C 1
ATOM 2256 O O . PRO A 1 282 ? 45.259 -20.039 -40.420 1.00 41.94 282 PRO A O 1
ATOM 2259 N N . GLU A 1 283 ? 45.601 -22.229 -40.043 1.00 48.31 283 GLU A N 1
ATOM 2260 C CA . GLU A 1 283 ? 44.344 -22.583 -39.394 1.00 48.31 283 GLU A CA 1
ATOM 2261 C C . GLU A 1 283 ? 44.106 -21.611 -38.223 1.00 48.31 283 GLU A C 1
ATOM 2263 O O . GLU A 1 283 ? 45.015 -21.416 -37.412 1.00 48.31 283 GLU A O 1
ATOM 2268 N N . GLU A 1 284 ? 42.933 -20.971 -38.175 1.00 51.03 284 GLU A N 1
ATOM 2269 C CA . GLU A 1 284 ? 42.517 -20.009 -37.145 1.00 51.03 284 GLU A CA 1
ATOM 2270 C C . GLU A 1 284 ? 42.559 -20.660 -35.750 1.00 51.03 284 GLU A C 1
ATOM 2272 O O . GLU A 1 284 ? 41.555 -21.107 -35.196 1.00 51.03 284 GLU A O 1
ATOM 2277 N N . ARG A 1 285 ? 43.755 -20.757 -35.167 1.00 57.25 285 ARG A N 1
ATOM 2278 C CA . ARG A 1 285 ? 43.951 -21.151 -33.780 1.00 57.25 285 ARG A CA 1
ATOM 2279 C C . ARG A 1 285 ? 43.620 -19.937 -32.935 1.00 57.25 285 ARG A C 1
ATOM 2281 O O . ARG A 1 285 ? 44.330 -18.935 -32.962 1.00 57.25 285 ARG A O 1
ATOM 2288 N N . LEU A 1 286 ? 42.517 -20.037 -32.197 1.00 60.09 286 LEU A N 1
ATOM 2289 C CA . LEU A 1 286 ? 42.232 -19.105 -31.118 1.00 60.09 286 LEU A CA 1
ATOM 2290 C C . LEU A 1 286 ? 43.451 -19.062 -30.180 1.00 60.09 286 LEU A C 1
ATOM 2292 O O . LEU A 1 286 ? 43.992 -20.130 -29.867 1.00 60.09 286 LEU A O 1
ATOM 2296 N N . PRO A 1 287 ? 43.881 -17.867 -29.737 1.00 58.69 287 PRO A N 1
ATOM 2297 C CA . PRO A 1 287 ? 45.020 -17.740 -28.843 1.00 58.69 287 PRO A CA 1
ATOM 2298 C C . PRO A 1 287 ? 44.753 -18.542 -27.577 1.00 58.69 287 PRO A C 1
ATOM 2300 O O . PRO A 1 287 ? 43.657 -18.508 -27.004 1.00 58.69 287 PRO A O 1
ATOM 2303 N N . SER A 1 288 ? 45.759 -19.300 -27.163 1.00 72.44 288 SER A N 1
ATOM 2304 C C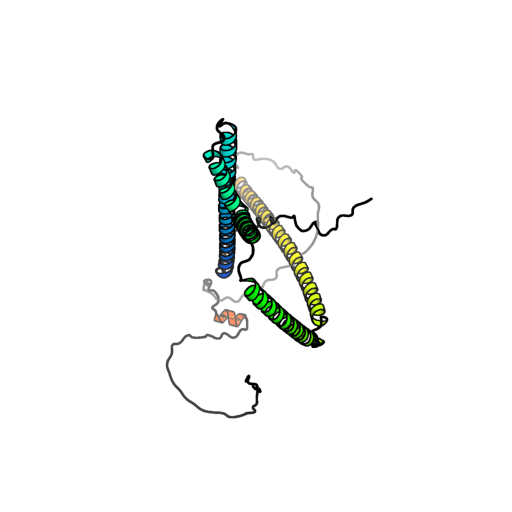A . SER A 1 288 ? 45.659 -20.108 -25.959 1.00 72.44 288 SER A CA 1
ATOM 2305 C C . SER A 1 288 ? 45.523 -19.200 -24.731 1.00 72.44 288 SER A C 1
ATOM 2307 O O . SER A 1 288 ? 45.997 -18.063 -24.707 1.00 72.44 288 SER A O 1
ATOM 2309 N N . THR A 1 289 ? 44.858 -19.688 -23.682 1.00 74.12 289 THR A N 1
ATOM 2310 C CA . THR A 1 289 ? 44.620 -18.929 -22.444 1.00 74.12 289 THR A CA 1
ATOM 2311 C C . THR A 1 289 ? 45.888 -18.284 -21.855 1.00 74.12 289 THR A C 1
ATOM 2313 O O . THR A 1 289 ? 45.782 -17.165 -21.370 1.00 74.12 289 THR A O 1
ATOM 2316 N N . PRO A 1 290 ? 47.088 -18.894 -21.917 1.00 73.25 290 PRO A N 1
ATOM 2317 C CA . PRO A 1 290 ? 48.320 -18.241 -21.468 1.00 73.25 290 PRO A CA 1
ATOM 2318 C C . PRO A 1 290 ? 48.744 -17.051 -22.348 1.00 73.25 290 PRO A C 1
ATOM 2320 O O . PRO A 1 290 ? 49.150 -16.021 -21.815 1.00 73.25 290 PRO A O 1
ATOM 2323 N N . GLU A 1 291 ? 48.603 -17.152 -23.675 1.00 75.06 291 GLU A N 1
ATOM 2324 C CA . GLU A 1 291 ? 48.981 -16.089 -24.625 1.00 75.06 291 GLU A CA 1
ATOM 2325 C C . GLU A 1 291 ? 48.122 -14.833 -24.458 1.00 75.06 291 GLU A C 1
ATOM 2327 O O . GLU A 1 291 ? 48.633 -13.716 -24.547 1.00 75.06 291 GLU A O 1
ATOM 2332 N N . LEU A 1 292 ? 46.832 -15.000 -24.145 1.00 76.44 292 LEU A N 1
ATOM 2333 C CA . LEU A 1 292 ? 45.936 -13.882 -23.833 1.00 76.44 292 LEU A CA 1
ATOM 2334 C C . LEU A 1 292 ? 46.387 -13.110 -22.589 1.00 76.44 292 LEU A C 1
ATOM 2336 O O . LEU A 1 292 ? 46.337 -11.883 -22.574 1.00 76.44 292 LEU A O 1
ATOM 2340 N N . TYR A 1 293 ? 46.849 -13.810 -21.553 1.00 79.31 293 TYR A N 1
ATOM 2341 C CA . TYR A 1 293 ? 47.311 -13.164 -20.324 1.00 79.31 293 TYR A CA 1
ATOM 2342 C C . TYR A 1 293 ? 48.624 -12.416 -20.560 1.00 79.31 293 TYR A C 1
ATOM 2344 O O . TYR A 1 293 ? 48.772 -11.293 -20.084 1.00 79.31 293 TYR A O 1
ATOM 2352 N N . SER A 1 294 ? 49.532 -12.976 -21.366 1.00 75.31 294 SER A N 1
ATOM 2353 C CA . SER A 1 294 ? 50.764 -12.293 -21.771 1.00 75.31 294 SER A CA 1
ATOM 2354 C C . SER A 1 294 ? 50.496 -11.042 -22.614 1.00 75.31 294 SER A C 1
ATOM 2356 O O . SER A 1 294 ? 51.102 -10.005 -22.355 1.00 75.31 294 SER A O 1
ATOM 2358 N N . ALA A 1 295 ? 49.557 -11.097 -23.566 1.00 79.12 295 ALA A N 1
ATOM 2359 C CA . ALA A 1 295 ? 49.175 -9.941 -24.385 1.00 79.12 295 ALA A CA 1
ATOM 2360 C C . ALA A 1 295 ? 48.540 -8.803 -23.563 1.00 79.12 295 ALA A C 1
ATOM 2362 O O . ALA A 1 295 ? 48.661 -7.634 -23.922 1.00 79.12 295 ALA A O 1
ATOM 2363 N N . LEU A 1 296 ? 47.885 -9.143 -22.449 1.00 75.19 296 LEU A N 1
ATOM 2364 C CA . LEU A 1 296 ? 47.256 -8.194 -21.529 1.00 75.19 296 LEU A CA 1
ATOM 2365 C C . LEU A 1 296 ? 48.173 -7.767 -20.367 1.00 75.19 296 LEU A C 1
ATOM 2367 O O . LEU A 1 296 ? 47.744 -7.000 -19.508 1.00 75.19 296 LEU A O 1
ATOM 2371 N N . GLY A 1 297 ? 49.421 -8.248 -20.323 1.00 66.06 297 GLY A N 1
ATOM 2372 C CA .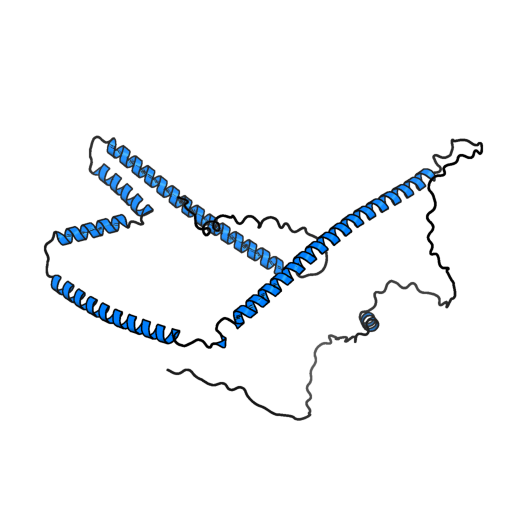 GLY A 1 297 ? 50.374 -7.931 -19.254 1.00 66.06 297 GLY A CA 1
ATOM 2373 C C . GLY A 1 297 ? 49.983 -8.486 -17.877 1.00 66.06 297 GLY A C 1
ATOM 2374 O O . GLY A 1 297 ? 50.395 -7.941 -16.855 1.00 66.06 297 GLY A O 1
ATOM 2375 N N . LEU A 1 298 ? 49.172 -9.546 -17.834 1.00 72.94 298 LEU A N 1
ATOM 2376 C CA . LEU A 1 298 ? 48.654 -10.154 -16.608 1.00 72.94 298 LEU A CA 1
ATOM 2377 C C . LEU A 1 298 ? 49.459 -11.405 -16.229 1.00 72.94 298 LEU A C 1
ATOM 2379 O O . LEU A 1 298 ? 49.854 -12.190 -17.093 1.00 72.94 298 LEU A O 1
ATOM 2383 N N . SER A 1 299 ? 49.665 -11.639 -14.928 1.00 65.19 299 SER A N 1
ATOM 2384 C CA . SER A 1 299 ? 50.302 -12.873 -14.456 1.00 65.19 299 SER A CA 1
ATOM 2385 C C . SER A 1 299 ? 49.349 -14.063 -14.613 1.00 65.19 299 SER A C 1
ATOM 2387 O O . SER A 1 299 ? 48.251 -14.105 -14.055 1.00 65.19 299 SER A O 1
ATOM 2389 N N . TYR A 1 300 ? 49.768 -15.056 -15.397 1.00 62.28 300 TYR A N 1
ATOM 2390 C CA . TYR A 1 300 ? 49.010 -16.289 -15.585 1.00 62.28 300 TYR A CA 1
ATOM 2391 C C . TYR A 1 300 ? 49.326 -17.278 -14.455 1.00 62.28 300 TYR A C 1
ATOM 2393 O O . TYR A 1 300 ? 50.371 -17.926 -14.453 1.00 62.28 300 TYR A O 1
ATOM 2401 N N . HIS A 1 301 ? 48.425 -17.407 -13.479 1.00 58.88 301 HIS A N 1
ATOM 2402 C CA . HIS A 1 301 ? 48.529 -18.430 -12.436 1.00 58.88 301 HIS A CA 1
ATOM 2403 C C . HIS A 1 301 ? 47.749 -19.680 -12.851 1.00 58.88 301 HIS A C 1
ATOM 2405 O O . HIS A 1 301 ? 46.540 -19.785 -12.635 1.00 58.88 301 HIS A O 1
ATOM 2411 N N . TYR A 1 302 ? 48.451 -20.641 -13.453 1.00 57.69 302 TYR A N 1
ATOM 2412 C CA . TYR A 1 302 ? 47.898 -21.957 -13.761 1.00 57.69 302 TYR A CA 1
ATOM 2413 C C . TYR A 1 302 ? 47.653 -22.730 -12.460 1.00 57.69 302 TYR A C 1
ATOM 2415 O O . TYR A 1 302 ? 48.586 -23.217 -11.822 1.00 57.69 302 TYR A O 1
ATOM 2423 N N . ARG A 1 303 ? 46.392 -22.837 -12.029 1.00 45.53 303 ARG A N 1
ATOM 2424 C CA . ARG A 1 303 ? 46.023 -23.698 -10.900 1.00 45.53 303 ARG A CA 1
ATOM 2425 C C . ARG A 1 303 ? 45.830 -25.123 -11.425 1.00 45.53 303 ARG A C 1
ATOM 2427 O O . ARG A 1 303 ? 44.717 -25.508 -11.776 1.00 45.53 303 ARG A O 1
ATOM 2434 N N . SER A 1 304 ? 46.925 -25.882 -11.499 1.00 38.66 304 SER A N 1
ATOM 2435 C CA . SER A 1 304 ? 46.883 -27.318 -11.793 1.00 38.66 304 SER A CA 1
ATOM 2436 C C . SER A 1 304 ? 46.112 -28.023 -10.677 1.00 38.66 304 SER A C 1
ATOM 2438 O O . SER A 1 304 ? 46.473 -27.928 -9.503 1.00 38.66 304 SER A O 1
ATOM 2440 N N . ARG A 1 305 ? 45.004 -28.679 -11.025 1.00 44.47 305 ARG A N 1
ATOM 2441 C CA . ARG A 1 305 ? 44.248 -29.539 -10.112 1.00 44.47 305 ARG A CA 1
ATOM 2442 C C . ARG A 1 305 ? 44.922 -30.907 -10.111 1.00 44.47 305 ARG A C 1
ATOM 2444 O O . ARG A 1 305 ? 44.453 -31.815 -10.786 1.00 44.47 305 ARG A O 1
ATOM 2451 N N . GLU A 1 306 ? 46.023 -31.023 -9.380 1.00 35.81 306 GLU A N 1
ATOM 2452 C CA . GLU A 1 306 ? 46.608 -32.319 -9.046 1.00 35.81 306 GLU A CA 1
ATOM 2453 C C . GLU A 1 306 ? 46.078 -32.779 -7.683 1.00 35.81 306 GLU A C 1
ATOM 2455 O O . GLU A 1 306 ? 45.841 -31.990 -6.769 1.00 35.81 306 GLU A O 1
ATOM 2460 N N . VAL A 1 307 ? 45.816 -34.074 -7.625 1.00 35.22 307 VAL A N 1
ATOM 2461 C CA . VAL A 1 307 ? 45.120 -34.822 -6.584 1.00 35.22 307 VAL A CA 1
ATOM 2462 C C . VAL A 1 307 ? 45.968 -34.928 -5.308 1.00 35.22 307 VAL A C 1
ATOM 2464 O O . VAL A 1 307 ? 47.192 -34.989 -5.376 1.00 35.22 307 VAL A O 1
ATOM 2467 N N . ASP A 1 308 ? 45.286 -34.953 -4.157 1.00 40.50 308 ASP A N 1
ATOM 2468 C CA . ASP A 1 308 ? 45.804 -35.236 -2.810 1.00 40.50 308 ASP A CA 1
ATOM 2469 C C . ASP A 1 308 ? 46.921 -36.287 -2.768 1.00 40.50 308 ASP A C 1
ATOM 2471 O O . ASP A 1 308 ? 46.719 -37.362 -3.318 1.00 40.50 308 ASP A O 1
ATOM 2475 N N . HIS A 1 309 ? 47.988 -36.032 -1.989 1.00 32.41 309 HIS A N 1
ATOM 2476 C CA . HIS A 1 309 ? 48.603 -36.970 -1.027 1.00 32.41 309 HIS A CA 1
ATOM 2477 C C . HIS A 1 309 ? 49.573 -36.242 -0.055 1.00 32.41 309 HIS A C 1
ATOM 2479 O O . HIS A 1 309 ? 50.609 -35.733 -0.462 1.00 32.41 309 HIS A O 1
ATOM 2485 N N . LYS A 1 310 ? 49.210 -36.238 1.242 1.00 32.66 310 LYS A N 1
ATOM 2486 C CA . LYS A 1 310 ? 50.038 -36.313 2.478 1.00 32.66 310 LYS A CA 1
ATOM 2487 C C . LYS A 1 310 ? 51.497 -35.792 2.473 1.00 32.66 310 LYS A C 1
ATOM 2489 O O . LYS A 1 310 ? 52.359 -36.417 1.863 1.00 32.66 310 LYS A O 1
ATOM 2494 N N . SER A 1 311 ? 51.830 -34.881 3.401 1.00 34.56 311 SER A N 1
ATOM 2495 C CA . SER A 1 311 ? 52.544 -35.170 4.680 1.00 34.56 311 SER A CA 1
ATOM 2496 C C . SER A 1 311 ? 53.099 -33.898 5.345 1.00 34.56 311 SER A C 1
ATOM 2498 O O . SER A 1 311 ? 53.520 -32.961 4.677 1.00 34.56 311 SER A O 1
ATOM 2500 N N . GLU A 1 312 ? 53.092 -33.911 6.676 1.00 37.12 312 GLU A N 1
ATOM 2501 C CA . GLU A 1 312 ? 53.617 -32.922 7.624 1.00 37.12 312 GLU A CA 1
ATOM 2502 C C . GLU A 1 312 ? 55.088 -32.540 7.402 1.00 37.12 312 GLU A C 1
ATOM 2504 O O . GLU A 1 312 ? 55.907 -33.405 7.100 1.00 37.12 312 GLU A O 1
ATOM 2509 N N . THR A 1 313 ? 55.462 -31.291 7.714 1.00 29.55 313 THR A N 1
ATOM 2510 C CA . THR A 1 313 ? 56.643 -31.005 8.557 1.00 29.55 313 THR A CA 1
ATOM 2511 C C . THR A 1 313 ? 56.647 -29.559 9.070 1.00 29.55 313 THR A C 1
ATOM 2513 O O . THR A 1 313 ? 56.319 -28.616 8.358 1.00 29.55 313 THR A O 1
ATOM 2516 N N . TRP A 1 314 ? 56.967 -29.441 10.357 1.00 34.12 314 TRP A N 1
ATOM 2517 C CA . TRP A 1 314 ? 57.062 -28.242 11.192 1.00 34.12 314 TRP A CA 1
ATOM 2518 C C . TRP A 1 314 ? 58.319 -27.391 10.921 1.00 34.12 314 TRP A C 1
ATOM 2520 O O . TRP A 1 314 ? 59.219 -27.863 10.233 1.00 34.12 314 TRP A O 1
ATOM 2530 N N . ILE A 1 315 ? 58.390 -26.241 11.630 1.00 32.09 315 ILE A N 1
ATOM 2531 C CA . ILE A 1 315 ? 59.538 -25.339 11.944 1.00 32.09 315 ILE A CA 1
ATOM 2532 C C . ILE A 1 315 ? 59.493 -24.027 11.127 1.00 32.09 315 ILE A C 1
ATOM 2534 O O . ILE A 1 315 ? 59.325 -24.079 9.919 1.00 32.09 315 ILE A O 1
ATOM 2538 N N . GLU A 1 316 ? 59.675 -22.797 11.629 1.00 31.03 316 GLU A N 1
ATOM 2539 C CA . GLU A 1 316 ? 59.793 -22.127 12.944 1.00 31.03 316 GLU A CA 1
ATOM 2540 C C . GLU A 1 316 ? 60.032 -20.624 12.631 1.00 31.03 316 GLU A C 1
ATOM 2542 O O . GLU A 1 316 ? 60.530 -20.302 11.552 1.00 31.03 316 GLU A O 1
ATOM 2547 N N . GLY A 1 317 ? 59.699 -19.702 13.547 1.00 30.75 317 GLY A N 1
ATOM 2548 C CA . GLY A 1 317 ? 60.053 -18.269 13.454 1.00 30.75 317 GLY A CA 1
ATOM 2549 C C . GLY A 1 317 ? 58.905 -17.338 13.873 1.00 30.75 317 GLY A C 1
ATOM 2550 O O . GLY A 1 317 ? 58.142 -16.891 13.028 1.00 30.75 317 GLY A O 1
ATOM 2551 N N . VAL A 1 318 ? 58.571 -17.238 15.164 1.00 33.94 318 VAL A N 1
ATOM 2552 C CA . VAL A 1 318 ? 59.119 -16.300 16.176 1.00 33.94 318 VAL A CA 1
ATOM 2553 C C . VAL A 1 318 ? 58.545 -14.870 16.093 1.00 33.94 318 VAL A C 1
ATOM 2555 O O . VAL A 1 318 ? 58.871 -14.080 15.216 1.00 33.94 318 VAL A O 1
ATOM 2558 N N . ASP A 1 319 ? 57.714 -14.594 17.105 1.00 35.72 319 ASP A N 1
ATOM 2559 C CA . ASP A 1 319 ? 57.455 -13.355 17.853 1.00 35.72 319 ASP A CA 1
ATOM 2560 C C . ASP A 1 319 ? 57.166 -12.012 17.158 1.00 35.72 319 ASP A C 1
ATOM 2562 O O . ASP A 1 319 ? 58.054 -11.299 16.698 1.00 35.72 319 ASP A O 1
ATOM 2566 N N . ARG A 1 320 ? 55.941 -11.518 17.404 1.00 37.09 320 ARG A N 1
ATOM 2567 C CA . ARG A 1 320 ? 55.728 -10.454 18.410 1.00 37.09 320 ARG A CA 1
ATOM 2568 C C . ARG A 1 320 ? 54.276 -10.425 18.905 1.00 37.09 320 ARG A C 1
ATOM 2570 O O . ARG A 1 320 ? 53.353 -10.134 18.152 1.00 37.09 320 ARG A O 1
ATOM 2577 N N . ARG A 1 321 ? 54.094 -10.694 20.202 1.00 36.38 321 ARG A N 1
ATOM 2578 C CA . ARG A 1 321 ? 52.867 -10.410 20.968 1.00 36.38 321 ARG A CA 1
ATOM 2579 C C . ARG A 1 321 ? 52.726 -8.911 21.232 1.00 36.38 321 ARG A C 1
ATOM 2581 O O . ARG A 1 321 ? 53.709 -8.272 21.593 1.00 36.38 321 ARG A O 1
ATOM 2588 N N . ALA A 1 322 ? 51.486 -8.431 21.255 1.00 35.38 322 ALA A N 1
ATOM 2589 C CA . ALA A 1 322 ? 50.927 -7.746 22.423 1.00 35.38 322 ALA A CA 1
ATOM 2590 C C . ALA A 1 322 ? 49.391 -7.800 22.356 1.00 35.38 322 ALA A C 1
ATOM 2592 O O . ALA A 1 322 ? 48.781 -7.360 21.387 1.00 35.38 322 ALA A O 1
ATOM 2593 N N . HIS A 1 323 ? 48.799 -8.398 23.390 1.00 35.66 323 HIS A N 1
ATOM 2594 C CA . HIS A 1 323 ? 47.366 -8.431 23.691 1.00 35.66 323 HIS A CA 1
ATOM 2595 C C . HIS A 1 323 ? 46.902 -7.024 24.143 1.00 35.66 323 HIS A C 1
ATOM 2597 O O . HIS A 1 323 ? 47.741 -6.177 24.433 1.00 35.66 323 HIS A O 1
ATOM 2603 N N . THR A 1 324 ? 45.625 -6.648 24.278 1.00 40.84 324 THR A N 1
ATOM 2604 C CA . THR A 1 324 ? 44.487 -7.216 25.049 1.00 40.84 324 THR A CA 1
ATOM 2605 C C . THR A 1 324 ? 43.348 -6.139 24.983 1.00 40.84 324 THR A C 1
ATOM 2607 O O . THR A 1 324 ? 43.577 -5.095 24.377 1.00 40.84 324 THR A O 1
ATOM 2610 N N . PRO A 1 325 ? 42.195 -6.231 25.676 1.00 49.78 325 PRO A N 1
ATOM 2611 C CA . PRO A 1 325 ? 41.071 -7.157 25.512 1.00 49.78 325 PRO A CA 1
ATOM 2612 C C . PRO A 1 325 ? 39.700 -6.417 25.454 1.00 49.78 325 PRO A C 1
ATOM 2614 O O . PRO A 1 325 ? 39.563 -5.265 25.854 1.00 49.78 325 PRO A O 1
ATOM 2617 N N . TRP A 1 326 ? 38.642 -7.096 25.013 1.00 36.56 326 TRP A N 1
ATOM 2618 C CA . TRP A 1 326 ? 37.259 -6.633 25.210 1.00 36.56 326 TRP A CA 1
ATOM 2619 C C . TRP A 1 326 ? 36.793 -6.899 26.654 1.00 36.56 326 TRP A C 1
ATOM 2621 O O . TRP A 1 326 ? 37.093 -7.979 27.169 1.00 36.56 326 TRP A O 1
ATOM 2631 N N . PRO A 1 327 ? 36.031 -5.994 27.299 1.00 40.66 327 PRO A N 1
ATOM 2632 C CA . PRO A 1 327 ? 35.372 -6.288 28.562 1.00 40.66 327 PRO A CA 1
ATOM 2633 C C . PRO A 1 327 ? 33.925 -6.749 28.338 1.00 40.66 327 PRO A C 1
ATOM 2635 O O . PRO A 1 327 ? 33.075 -6.006 27.853 1.00 40.66 327 PRO A O 1
ATOM 2638 N N . SER A 1 328 ? 33.656 -7.984 28.747 1.00 42.44 328 SER A N 1
ATOM 2639 C CA . SER A 1 328 ? 32.324 -8.492 29.074 1.00 42.44 328 SER A CA 1
ATOM 2640 C C . SER A 1 328 ? 32.056 -8.185 30.546 1.00 42.44 328 SER A C 1
ATOM 2642 O O . SER A 1 328 ? 32.900 -8.560 31.354 1.00 42.44 328 SER A O 1
ATOM 2644 N N . TYR A 1 329 ? 30.923 -7.580 30.920 1.00 37.06 329 TYR A N 1
ATOM 2645 C CA . TYR A 1 329 ? 30.341 -7.776 32.258 1.00 37.06 329 TYR A CA 1
ATOM 2646 C C . TYR A 1 329 ? 28.876 -7.313 32.355 1.00 37.06 329 TYR A C 1
ATOM 2648 O O . TYR A 1 329 ? 28.493 -6.361 31.678 1.00 37.06 329 TYR A O 1
ATOM 2656 N N . LEU A 1 330 ? 28.155 -7.959 33.290 1.00 48.59 330 LEU A N 1
ATOM 2657 C CA . LEU A 1 330 ? 26.791 -7.735 33.819 1.00 48.59 330 LEU A CA 1
ATOM 2658 C C . LEU A 1 330 ? 25.703 -8.516 33.058 1.00 48.59 330 LEU A C 1
ATOM 2660 O O . LEU A 1 330 ? 25.239 -8.095 32.006 1.00 48.59 330 LEU A O 1
ATOM 2664 N N . ASP A 1 331 ? 25.384 -9.766 33.409 1.00 39.69 331 ASP A N 1
ATOM 2665 C CA . ASP A 1 331 ? 24.939 -10.345 34.699 1.00 39.69 331 ASP A CA 1
ATOM 2666 C C . ASP A 1 331 ? 23.615 -9.738 35.194 1.00 39.69 331 ASP A C 1
ATOM 2668 O O . ASP A 1 331 ? 23.574 -8.631 35.727 1.00 39.69 331 ASP A O 1
ATOM 2672 N N . TRP A 1 332 ? 22.528 -10.476 34.953 1.00 43.78 332 TRP A N 1
ATOM 2673 C CA . TRP A 1 332 ? 21.181 -10.194 35.435 1.00 43.78 332 TRP A CA 1
ATOM 2674 C C . TRP A 1 332 ? 20.903 -11.122 36.609 1.00 43.78 332 TRP A C 1
ATOM 2676 O O . TRP A 1 332 ? 20.877 -12.341 36.436 1.00 43.78 332 TRP A O 1
ATOM 2686 N N . SER A 1 333 ? 20.654 -10.557 37.785 1.00 48.38 333 SER A N 1
ATOM 2687 C CA . SER A 1 333 ? 20.077 -11.284 38.913 1.00 48.38 333 SER A CA 1
ATOM 2688 C C . SER A 1 333 ? 19.211 -10.355 39.764 1.00 48.38 333 SER A C 1
ATOM 2690 O O . SER A 1 333 ? 19.740 -9.459 40.415 1.00 48.38 333 SER A O 1
ATOM 2692 N N . LEU A 1 334 ? 17.913 -10.693 39.751 1.00 36.66 334 LEU A N 1
ATOM 2693 C CA . LEU A 1 334 ? 16.814 -10.399 40.688 1.00 36.66 334 LEU A CA 1
ATOM 2694 C C . LEU A 1 334 ? 16.271 -8.968 40.782 1.00 36.66 334 LEU A C 1
ATOM 2696 O O . LEU A 1 334 ? 16.920 -8.097 41.398 1.00 36.66 334 LEU A O 1
#

pLDDT: mean 70.89, std 23.23, range [29.55, 98.69]

Sequence (334 aa):
MSLTLPKECLLIFLPAIEVLNLLPGRRAKGERPSRSLSHNAKQEEAALRLMLERREAELREAMKLRHSFTTLLHALRGDMEQFLESTDMDLSGRRRLNEAETALGEHVTGGVVQSWRTVQKKLQDALSEGPPAEETDHYKLLVQLETELAESQQLVRFQQQLLQDSVASPLPSELSDSYFLEEWERLQMSWEEFDRQRRTFEKERQAFTDAAIRLSRERCDFGRQKASLVKQMFVCDSPLFGQRASRRESSSFNYSVLGPINISGCLPFTPSSTESGNAAVPEERLPSTPELYSALGLSYHYRSREVDHKSETWIEGVDRRAHTPWPSYLDWSL

Organism: Nothobranchius furzeri (NCBI:txid105023)

Solvent-accessible surface area (backbone atoms only — not comparable to full-atom values): 21762 Å² total; per-residue (Å²): 137,84,84,79,76,72,85,79,75,75,79,82,79,79,82,96,66,86,83,80,81,81,80,83,86,83,87,89,86,92,81,90,84,76,59,65,68,57,45,51,54,52,50,51,51,49,50,52,49,50,51,48,53,50,52,51,49,53,50,50,53,52,49,49,54,51,50,51,51,51,53,44,53,52,50,41,49,51,43,52,53,52,49,70,68,41,90,64,91,45,72,67,50,59,49,52,42,50,51,40,50,47,56,44,39,34,74,75,55,72,32,51,70,57,54,49,52,52,52,51,49,54,52,52,51,58,69,67,49,75,89,74,88,51,66,66,58,51,50,51,49,51,56,51,50,52,50,53,51,53,52,49,53,51,49,51,53,51,53,51,48,54,50,48,57,64,65,66,50,77,71,60,75,90,72,62,58,59,67,62,49,52,52,48,52,52,50,50,56,52,49,53,51,51,51,53,49,52,54,48,53,52,52,49,52,49,53,52,49,53,50,52,53,51,51,52,50,52,51,50,51,52,50,50,52,52,51,49,53,53,49,48,50,56,63,72,69,38,83,85,75,73,83,82,78,76,97,74,81,93,74,94,78,90,87,85,88,83,86,88,83,90,80,90,88,85,82,83,90,83,90,88,80,88,86,87,81,86,88,76,87,78,73,91,69,74,78,52,77,65,57,54,27,58,78,68,74,43,88,76,80,82,79,77,89,76,78,91,78,89,83,91,83,88,91,87,85,84,86,84,87,79,89,86,82,86,87,86,85,84,86,90,82,135

Radius of gyration: 48.45 Å; Cα contacts (8 Å, |Δi|>4): 40; chains: 1; bounding box: 121×68×140 Å